Protein AF-A0A9X3X855-F1 (afdb_monomer)

Structure (mmCIF, N/CA/C/O backbone):
data_AF-A0A9X3X855-F1
#
_entry.id   AF-A0A9X3X855-F1
#
loop_
_atom_site.group_PDB
_atom_site.id
_atom_site.type_symbol
_atom_site.label_atom_id
_atom_site.label_alt_id
_atom_site.label_comp_id
_atom_site.label_asym_id
_atom_site.label_entity_id
_atom_site.label_seq_id
_atom_site.pdbx_PDB_ins_code
_atom_site.Cartn_x
_atom_site.Cartn_y
_atom_site.Cartn_z
_atom_site.occupancy
_atom_site.B_iso_or_equiv
_atom_site.auth_seq_id
_atom_site.auth_comp_id
_atom_site.auth_asym_id
_atom_site.auth_atom_id
_atom_site.pdbx_PDB_model_num
ATOM 1 N N . MET A 1 1 ? 32.108 28.488 -23.213 1.00 42.03 1 MET A N 1
ATOM 2 C CA . MET A 1 1 ? 32.458 29.316 -22.045 1.00 42.03 1 MET A CA 1
ATOM 3 C C . MET A 1 1 ? 31.753 28.641 -20.879 1.00 42.03 1 MET A C 1
ATOM 5 O O . MET A 1 1 ? 30.540 28.530 -20.948 1.00 42.03 1 MET A O 1
ATOM 9 N N . ASP A 1 2 ? 32.454 27.783 -20.144 1.00 40.16 2 ASP A N 1
ATOM 10 C CA . ASP A 1 2 ? 33.370 28.113 -19.025 1.00 40.16 2 ASP A CA 1
ATOM 11 C C . ASP A 1 2 ? 32.566 28.043 -17.702 1.00 40.16 2 ASP A C 1
ATOM 13 O O . ASP A 1 2 ? 31.603 28.783 -17.548 1.00 40.16 2 ASP A O 1
ATOM 17 N N . THR A 1 3 ? 32.650 26.923 -16.969 1.00 39.28 3 THR A N 1
ATOM 18 C CA . THR A 1 3 ? 33.487 26.716 -15.752 1.00 39.28 3 THR A CA 1
ATOM 19 C C . THR A 1 3 ? 32.743 27.213 -14.487 1.00 39.28 3 THR A C 1
ATOM 21 O O . THR A 1 3 ? 32.461 28.395 -14.385 1.00 39.28 3 THR A O 1
ATOM 24 N N . SER A 1 4 ? 32.161 26.376 -13.609 1.00 42.66 4 SER A N 1
ATOM 25 C CA . SER A 1 4 ? 32.709 25.384 -12.645 1.00 42.66 4 SER A CA 1
ATOM 26 C C . SER A 1 4 ? 33.112 25.979 -11.270 1.00 42.66 4 SER A C 1
ATOM 28 O O . SER A 1 4 ? 33.855 26.952 -11.240 1.00 42.66 4 SER A O 1
ATOM 30 N N . ILE A 1 5 ? 32.712 25.307 -10.163 1.00 43.56 5 ILE A N 1
ATOM 31 C CA . ILE A 1 5 ? 33.177 25.470 -8.745 1.00 43.56 5 ILE A CA 1
ATOM 32 C C . ILE A 1 5 ? 32.707 26.783 -8.046 1.00 43.56 5 ILE A C 1
ATOM 34 O O . ILE A 1 5 ? 32.534 27.791 -8.713 1.00 43.56 5 ILE A O 1
ATOM 38 N N . GLY A 1 6 ? 32.459 26.920 -6.728 1.00 36.50 6 GLY A N 1
ATOM 39 C CA . GLY A 1 6 ? 32.433 26.060 -5.518 1.00 36.50 6 GLY A CA 1
ATOM 40 C C . GLY A 1 6 ? 31.938 26.916 -4.312 1.00 36.50 6 GLY A C 1
ATOM 41 O O . GLY A 1 6 ? 31.987 28.136 -4.391 1.00 36.50 6 GLY A O 1
ATOM 42 N N . LYS A 1 7 ? 31.258 26.387 -3.281 1.00 38.81 7 LYS A N 1
ATOM 43 C CA . LYS A 1 7 ? 31.758 25.659 -2.084 1.00 38.81 7 LYS A CA 1
ATOM 44 C C . LYS A 1 7 ? 32.181 26.561 -0.877 1.00 38.81 7 LYS A C 1
ATOM 46 O O . LYS A 1 7 ? 33.217 27.207 -0.944 1.00 38.81 7 LYS A O 1
ATOM 51 N N . THR A 1 8 ? 31.469 26.414 0.265 1.00 43.75 8 THR A N 1
ATOM 52 C CA . THR A 1 8 ? 31.849 26.719 1.694 1.00 43.75 8 THR A CA 1
ATOM 53 C C . THR A 1 8 ? 32.050 28.203 2.117 1.00 43.75 8 THR A C 1
ATOM 55 O O . THR A 1 8 ? 32.345 29.020 1.260 1.00 43.75 8 THR A O 1
ATOM 58 N N . HIS A 1 9 ? 31.916 28.655 3.386 1.00 40.47 9 HIS A N 1
ATOM 59 C CA . HIS A 1 9 ? 31.617 28.021 4.699 1.00 40.47 9 HIS A CA 1
ATOM 60 C C . HIS A 1 9 ? 31.142 29.060 5.756 1.00 40.47 9 HIS A C 1
ATOM 62 O O . HIS A 1 9 ? 31.611 30.186 5.674 1.00 40.47 9 HIS A O 1
ATOM 68 N N . ALA A 1 10 ? 30.372 28.608 6.770 1.00 39.91 10 ALA A N 1
ATOM 69 C CA . ALA A 1 10 ? 30.364 28.990 8.213 1.00 39.91 10 ALA A CA 1
ATOM 70 C C . ALA A 1 10 ? 30.320 30.495 8.645 1.00 39.91 10 ALA A C 1
ATOM 72 O O . ALA A 1 10 ? 30.492 31.387 7.831 1.00 39.91 10 ALA A O 1
ATOM 73 N N . THR A 1 11 ? 30.055 30.911 9.893 1.00 44.81 11 THR A N 1
ATOM 74 C CA . THR A 1 11 ? 29.809 30.282 11.216 1.00 44.81 11 THR A CA 1
ATOM 75 C C . THR A 1 11 ? 28.801 31.159 11.990 1.00 44.81 11 THR A C 1
ATOM 77 O O . THR A 1 11 ? 28.820 32.381 11.846 1.00 44.81 11 THR A O 1
ATOM 80 N N . HIS A 1 12 ? 28.000 30.583 12.893 1.00 38.56 12 HIS A N 1
ATOM 81 C CA . HIS A 1 12 ? 27.467 31.324 14.046 1.00 38.56 12 HIS A CA 1
ATOM 82 C C . HIS A 1 12 ? 27.725 30.486 15.298 1.00 38.56 12 HIS A C 1
ATOM 84 O O . HIS A 1 12 ? 27.193 29.386 15.428 1.00 38.56 12 HIS A O 1
ATOM 90 N N . ASP A 1 13 ? 28.631 30.975 16.139 1.00 38.72 13 ASP A N 1
ATOM 91 C CA . ASP A 1 13 ? 29.122 30.291 17.332 1.00 38.72 13 ASP A CA 1
ATOM 92 C C . ASP A 1 13 ? 28.244 30.700 18.522 1.00 38.72 13 ASP A C 1
ATOM 94 O O . ASP A 1 13 ? 28.075 31.893 18.786 1.00 38.72 13 ASP A O 1
ATOM 98 N N . GLY A 1 14 ? 27.607 29.719 19.162 1.00 39.72 14 GLY A N 1
ATOM 99 C CA . GLY A 1 14 ? 26.644 29.922 20.243 1.00 39.72 14 GLY A CA 1
ATOM 100 C C . GLY A 1 14 ? 27.165 29.337 21.549 1.00 39.72 14 GLY A C 1
ATOM 101 O O . GLY A 1 14 ? 27.099 28.127 21.753 1.00 39.72 14 GLY A O 1
ATOM 102 N N . ASP A 1 15 ? 27.665 30.211 22.415 1.00 42.75 15 ASP A N 1
ATOM 103 C CA . ASP A 1 15 ? 28.159 29.897 23.756 1.00 42.75 15 ASP A CA 1
ATOM 104 C C . ASP A 1 15 ? 27.042 29.365 24.676 1.00 42.75 15 ASP A C 1
ATOM 106 O O . ASP A 1 15 ? 26.008 30.019 24.826 1.00 42.75 15 ASP A O 1
ATOM 110 N N . VAL A 1 16 ? 27.270 28.206 25.312 1.00 47.94 16 VAL A N 1
ATOM 111 C CA . VAL A 1 16 ? 26.692 27.859 26.626 1.00 47.94 16 VAL A CA 1
ATOM 112 C C . VAL A 1 16 ? 27.715 27.058 27.438 1.00 47.94 16 VAL A C 1
ATOM 114 O O . VAL A 1 16 ? 28.056 25.919 27.107 1.00 47.94 16 VAL A O 1
ATOM 117 N N . GLU A 1 17 ? 28.148 27.642 28.552 1.00 45.44 17 GLU A N 1
ATOM 118 C CA . GLU A 1 17 ? 29.005 27.033 29.572 1.00 45.44 17 GLU A CA 1
ATOM 119 C C . GLU A 1 17 ? 28.491 25.683 30.121 1.00 45.44 17 GLU A C 1
ATOM 121 O O . GLU A 1 17 ? 27.310 25.519 30.436 1.00 45.44 17 GLU A O 1
ATOM 126 N N . ARG A 1 18 ? 29.418 24.754 30.406 1.00 41.16 18 ARG A N 1
ATOM 127 C CA . ARG A 1 18 ? 29.240 23.723 31.449 1.00 41.16 18 ARG A CA 1
ATOM 128 C C . ARG A 1 18 ? 30.522 23.538 32.263 1.00 41.16 18 ARG A C 1
ATOM 130 O O . ARG A 1 18 ? 31.494 22.962 31.780 1.00 41.16 18 ARG A O 1
ATOM 137 N N . GLY A 1 19 ? 30.502 24.007 33.511 1.00 34.91 19 GLY A N 1
ATOM 138 C CA . GLY A 1 19 ? 31.539 23.725 34.509 1.00 34.91 19 GLY A CA 1
ATOM 139 C C . GLY A 1 19 ? 31.411 22.320 35.138 1.00 34.91 19 GLY A C 1
ATOM 140 O O . GLY A 1 19 ? 30.342 21.713 35.055 1.00 34.91 19 GLY A O 1
ATOM 141 N N . PRO A 1 20 ? 32.484 21.790 35.761 1.00 60.69 20 PRO A N 1
ATOM 142 C CA . PRO A 1 20 ? 32.532 20.453 36.376 1.00 60.69 20 PRO A CA 1
ATOM 143 C C . PRO A 1 20 ? 32.108 20.490 37.870 1.00 60.69 20 PRO A C 1
ATOM 145 O O . PRO A 1 20 ? 31.902 21.587 38.398 1.00 60.69 20 PRO A O 1
ATOM 148 N N . PRO A 1 21 ? 31.973 19.340 38.579 1.00 51.25 21 PRO A N 1
ATOM 149 C CA . PRO A 1 21 ? 33.152 18.779 39.271 1.00 51.25 21 PRO A CA 1
ATOM 150 C C . PRO A 1 21 ? 33.213 17.234 39.469 1.00 51.25 21 PRO A C 1
ATOM 152 O O . PRO A 1 21 ? 32.209 16.534 39.458 1.00 51.25 21 PRO A O 1
ATOM 155 N N . GLU A 1 22 ? 34.451 16.758 39.665 1.00 40.09 22 GLU A N 1
ATOM 156 C CA . GLU A 1 22 ? 34.989 15.769 40.642 1.00 40.09 22 GLU A CA 1
ATOM 157 C C . GLU A 1 22 ? 34.137 14.567 41.148 1.00 40.09 22 GLU A C 1
ATOM 159 O O . GLU A 1 22 ? 33.002 14.712 41.576 1.00 40.09 22 GLU A O 1
ATOM 164 N N . SER A 1 23 ? 34.622 13.311 41.089 1.00 38.75 23 SER A N 1
ATOM 165 C CA . SER A 1 23 ? 35.674 12.664 41.931 1.00 38.75 23 SER A CA 1
ATOM 166 C C . SER A 1 23 ? 35.211 12.420 43.388 1.00 38.75 23 SER A C 1
ATOM 168 O O . SER A 1 23 ? 34.938 13.362 44.118 1.00 38.75 23 SER A O 1
ATOM 170 N N . THR A 1 24 ? 35.107 11.187 43.909 1.00 45.22 24 THR A N 1
ATOM 171 C CA . THR A 1 24 ? 36.247 10.374 44.404 1.00 45.22 24 THR A CA 1
ATOM 172 C C . THR A 1 24 ? 35.814 8.972 44.913 1.00 45.22 24 THR A C 1
ATOM 174 O O . THR A 1 24 ? 34.632 8.647 44.978 1.00 45.22 24 THR A O 1
ATOM 177 N N . MET A 1 25 ? 36.801 8.126 45.252 1.00 47.47 25 MET A N 1
ATOM 178 C CA . MET A 1 25 ? 36.691 6.751 45.789 1.00 47.47 25 MET A CA 1
ATOM 179 C C . MET A 1 25 ? 36.096 6.653 47.214 1.00 47.47 25 MET A C 1
ATOM 181 O O . MET A 1 25 ? 36.219 7.604 47.974 1.00 47.47 25 MET A O 1
ATOM 185 N N . ASP A 1 26 ? 35.707 5.440 47.653 1.00 48.72 26 ASP A N 1
ATOM 186 C CA . ASP A 1 26 ? 36.464 4.740 48.723 1.00 48.72 26 ASP A CA 1
ATOM 187 C C . ASP A 1 26 ? 36.263 3.200 48.721 1.00 48.72 26 ASP A C 1
ATOM 189 O O . ASP A 1 26 ? 35.339 2.671 48.106 1.00 48.72 26 ASP A O 1
ATOM 193 N N . LYS A 1 27 ? 37.163 2.468 49.399 1.00 54.69 27 LYS A N 1
ATOM 194 C CA . LYS A 1 27 ? 37.174 0.999 49.570 1.00 54.69 27 LYS A CA 1
ATOM 195 C C . LYS A 1 27 ? 37.554 0.653 51.022 1.00 54.69 27 LYS A C 1
ATOM 197 O O . LYS A 1 27 ? 38.688 0.935 51.394 1.00 54.69 27 LYS A O 1
ATOM 202 N N . ARG A 1 28 ? 36.720 -0.075 51.786 1.00 49.06 28 ARG A N 1
ATOM 203 C CA . ARG A 1 28 ? 37.079 -0.916 52.974 1.00 49.06 28 ARG A CA 1
ATOM 204 C C . ARG A 1 28 ? 35.942 -1.947 53.197 1.00 49.06 28 ARG A C 1
ATOM 206 O O . ARG A 1 28 ? 34.797 -1.526 53.221 1.00 49.06 28 ARG A O 1
ATOM 213 N N . ARG A 1 29 ? 36.131 -3.276 53.116 1.00 43.25 29 ARG A N 1
ATOM 214 C CA . ARG A 1 29 ? 36.798 -4.278 54.003 1.00 43.25 29 ARG A CA 1
ATOM 215 C C . ARG A 1 29 ? 36.029 -4.696 55.285 1.00 43.25 29 ARG A C 1
ATOM 217 O O . ARG A 1 29 ? 35.973 -3.903 56.212 1.00 43.25 29 ARG A O 1
ATOM 224 N N . ASP A 1 30 ? 35.535 -5.951 55.260 1.00 49.53 30 ASP A N 1
ATOM 225 C CA . ASP A 1 30 ? 35.503 -7.109 56.222 1.00 49.53 30 ASP A CA 1
ATOM 226 C C . ASP A 1 30 ? 35.757 -6.910 57.754 1.00 49.53 30 ASP A C 1
ATOM 228 O O . ASP A 1 30 ? 36.356 -5.890 58.088 1.00 49.53 30 ASP A O 1
ATOM 232 N N . PRO A 1 31 ? 35.483 -7.873 58.707 1.00 54.22 31 PRO A N 1
ATOM 233 C CA . PRO A 1 31 ? 35.291 -9.351 58.545 1.00 54.22 31 PRO A CA 1
ATOM 234 C C . PRO A 1 31 ? 34.379 -10.158 59.557 1.00 54.22 31 PRO A C 1
ATOM 236 O O . PRO A 1 31 ? 34.079 -9.677 60.640 1.00 54.22 31 PRO A O 1
ATOM 239 N N . LYS A 1 32 ? 34.166 -11.477 59.287 1.00 41.72 32 LYS A N 1
ATOM 240 C CA . LYS A 1 32 ? 34.052 -12.654 60.238 1.00 41.72 32 LYS A CA 1
ATOM 241 C C . LYS A 1 32 ? 32.934 -12.692 61.337 1.00 41.72 32 LYS A C 1
ATOM 243 O O . LYS A 1 32 ? 32.480 -11.660 61.787 1.00 41.72 32 LYS A O 1
ATOM 248 N N . ALA A 1 33 ? 32.460 -13.834 61.886 1.00 42.72 33 ALA A N 1
ATOM 249 C CA . ALA A 1 33 ? 32.838 -15.267 61.821 1.00 42.72 33 ALA A CA 1
ATOM 250 C C . ALA A 1 33 ? 31.732 -16.245 62.353 1.00 42.72 33 ALA A C 1
ATOM 252 O O . ALA A 1 33 ? 30.839 -15.828 63.075 1.00 42.72 33 ALA A O 1
ATOM 253 N N . GLN A 1 34 ? 31.941 -17.556 62.104 1.00 38.53 34 GLN A N 1
ATOM 254 C CA . GLN A 1 34 ? 31.533 -18.756 62.893 1.00 38.53 34 GLN A CA 1
ATOM 255 C C . GLN A 1 34 ? 30.062 -19.260 62.939 1.00 38.53 34 GLN A C 1
ATOM 257 O O . GLN A 1 34 ? 29.187 -18.672 63.559 1.00 38.53 34 GLN A O 1
ATOM 262 N N . ARG A 1 35 ? 29.870 -20.491 62.417 1.00 44.47 35 ARG A N 1
ATOM 263 C CA . ARG A 1 35 ? 28.890 -21.502 62.895 1.00 44.47 35 ARG A CA 1
ATOM 264 C C . ARG A 1 35 ? 29.503 -22.264 64.096 1.00 44.47 35 ARG A C 1
ATOM 266 O O . ARG A 1 35 ? 30.733 -22.271 64.211 1.00 44.47 35 ARG A O 1
ATOM 273 N N . PRO A 1 36 ? 28.703 -22.938 64.945 1.00 44.81 36 PRO A N 1
ATOM 274 C CA . PRO A 1 36 ? 28.387 -24.350 64.668 1.00 44.81 36 PRO A CA 1
ATOM 275 C C . PRO A 1 36 ? 26.912 -24.740 64.917 1.00 44.81 36 PRO A C 1
ATOM 277 O O . PRO A 1 36 ? 26.180 -24.037 65.604 1.00 44.81 36 PRO A O 1
ATOM 280 N N . ALA A 1 37 ? 26.494 -25.877 64.347 1.00 47.59 37 ALA A N 1
ATOM 281 C CA . ALA A 1 37 ? 25.253 -26.588 64.703 1.00 47.59 37 ALA A CA 1
ATOM 282 C C . ALA A 1 37 ? 25.512 -27.506 65.932 1.00 47.59 37 ALA A C 1
ATOM 284 O O . ALA A 1 37 ? 26.680 -27.658 66.304 1.00 47.59 37 ALA A O 1
ATOM 285 N N . PRO A 1 38 ? 24.488 -28.072 66.599 1.00 50.12 38 PRO A N 1
ATOM 286 C CA . PRO A 1 38 ? 23.606 -29.094 66.009 1.00 50.12 38 PRO A CA 1
ATOM 287 C C . PRO A 1 38 ? 22.112 -28.655 66.072 1.00 50.12 38 PRO A C 1
ATOM 289 O O . PRO A 1 38 ? 21.869 -27.457 66.190 1.00 50.12 38 PRO A O 1
ATOM 292 N N . GLU A 1 39 ? 21.058 -29.470 65.913 1.00 43.81 39 GLU A N 1
ATOM 293 C CA . GLU A 1 39 ? 20.931 -30.942 65.859 1.00 43.81 39 GLU A CA 1
ATOM 294 C C . GLU A 1 39 ? 19.787 -31.406 64.914 1.00 43.81 39 GLU A C 1
ATOM 296 O O . GLU A 1 39 ? 19.444 -30.710 63.962 1.00 43.81 39 GLU A O 1
ATOM 301 N N . GLN A 1 40 ? 19.254 -32.613 65.131 1.00 49.44 40 GLN A N 1
ATOM 302 C CA . GLN A 1 40 ? 18.310 -33.349 64.283 1.00 49.44 40 GLN A CA 1
ATOM 303 C C . GLN A 1 40 ? 16.831 -32.950 64.460 1.00 49.44 40 GLN A C 1
ATOM 305 O O . GLN A 1 40 ? 16.306 -32.950 65.572 1.00 49.44 40 GLN A O 1
ATOM 310 N N . ALA A 1 41 ? 16.131 -32.791 63.338 1.00 46.25 41 ALA A N 1
ATOM 311 C CA . ALA A 1 41 ? 14.739 -33.208 63.182 1.00 46.25 41 ALA A CA 1
ATOM 312 C C . ALA A 1 41 ? 14.604 -33.818 61.779 1.00 46.25 41 ALA A C 1
ATOM 314 O O . ALA A 1 41 ? 14.910 -33.149 60.793 1.00 46.25 41 ALA A O 1
ATOM 315 N N . GLU A 1 42 ? 14.212 -35.088 61.687 1.00 58.59 42 GLU A N 1
ATOM 316 C CA . GLU A 1 42 ? 13.927 -35.743 60.405 1.00 58.59 42 GLU A CA 1
ATOM 317 C C . GLU A 1 42 ? 12.590 -35.212 59.857 1.00 58.59 42 GLU A C 1
ATOM 319 O O . GLU A 1 42 ? 11.567 -35.376 60.532 1.00 58.59 42 GLU A O 1
ATOM 324 N N . PRO A 1 43 ? 12.542 -34.587 58.666 1.00 51.47 43 PRO A N 1
ATOM 325 C CA . PRO A 1 43 ? 11.288 -34.450 57.945 1.00 51.47 43 PRO A CA 1
ATOM 326 C C . PRO A 1 43 ? 10.881 -35.827 57.402 1.00 51.47 43 PRO A C 1
ATOM 328 O O . PRO A 1 43 ? 11.718 -36.593 56.922 1.00 51.47 43 PRO A O 1
ATOM 331 N N . ALA A 1 44 ? 9.591 -36.146 57.493 1.00 53.50 44 ALA A N 1
ATOM 332 C CA . ALA A 1 44 ? 9.035 -37.344 56.870 1.00 53.50 44 ALA A CA 1
ATOM 333 C C . ALA A 1 44 ? 9.230 -37.301 55.340 1.00 53.50 44 ALA A C 1
ATOM 335 O O . ALA A 1 44 ? 9.254 -36.202 54.780 1.00 53.50 44 ALA A O 1
ATOM 336 N N . PRO A 1 45 ? 9.316 -38.457 54.653 1.00 47.25 45 PRO A N 1
ATOM 337 C CA . PRO A 1 45 ? 9.219 -38.476 53.202 1.00 47.25 45 PRO A CA 1
ATOM 338 C C . PRO A 1 45 ? 7.814 -38.004 52.815 1.00 47.25 45 PRO A C 1
ATOM 340 O O . PRO A 1 45 ? 6.824 -38.685 53.081 1.00 47.25 45 PRO A O 1
ATOM 343 N N . LEU A 1 46 ? 7.742 -36.808 52.243 1.00 53.34 46 LEU A N 1
ATOM 344 C CA . LEU A 1 46 ? 6.621 -36.380 51.423 1.00 53.34 46 LEU A CA 1
ATOM 345 C C . LEU A 1 46 ? 7.031 -36.679 49.986 1.00 53.34 46 LEU A C 1
ATOM 347 O O . LEU A 1 46 ? 8.118 -36.268 49.584 1.00 53.34 46 LEU A O 1
ATOM 351 N N . ASP A 1 47 ? 6.201 -37.431 49.267 1.00 51.41 47 ASP A N 1
ATOM 352 C CA . ASP A 1 47 ? 6.410 -37.785 47.866 1.00 51.41 47 ASP A CA 1
ATOM 353 C C . ASP A 1 47 ? 6.801 -36.553 47.032 1.00 51.41 47 ASP A C 1
ATOM 355 O O . ASP A 1 47 ? 6.021 -35.614 46.882 1.00 51.41 47 ASP A O 1
ATOM 359 N N . GLU A 1 48 ? 8.014 -36.573 46.472 1.00 51.41 48 GLU A N 1
ATOM 360 C CA . GLU A 1 48 ? 8.534 -35.538 45.565 1.00 51.41 48 GLU A CA 1
ATOM 361 C C . GLU A 1 48 ? 8.012 -35.720 44.119 1.00 51.41 48 GLU A C 1
ATOM 363 O O . GLU A 1 48 ? 8.612 -35.223 43.173 1.00 51.41 48 GLU A O 1
ATOM 368 N N . GLU A 1 49 ? 6.873 -36.404 43.935 1.00 51.84 49 GLU A N 1
ATOM 369 C CA . GLU A 1 49 ? 6.102 -36.444 42.677 1.00 51.84 49 GLU A CA 1
ATOM 370 C C . GLU A 1 49 ? 5.035 -35.331 42.655 1.00 51.84 49 GLU A C 1
ATOM 372 O O . GLU A 1 49 ? 3.864 -35.543 42.345 1.00 51.84 49 GLU A O 1
ATOM 377 N N . ALA A 1 50 ? 5.453 -34.118 43.018 1.00 54.06 50 ALA A N 1
ATOM 378 C CA . ALA A 1 50 ? 4.697 -32.889 42.821 1.00 54.06 50 ALA A CA 1
ATOM 379 C C . ALA A 1 50 ? 5.568 -31.901 42.037 1.00 54.06 50 ALA A C 1
ATOM 381 O O . ALA A 1 50 ? 6.753 -31.765 42.340 1.00 54.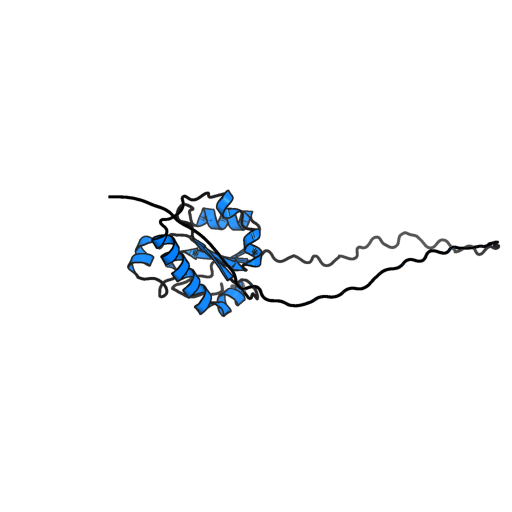06 50 ALA A O 1
ATOM 382 N N . LEU A 1 51 ? 4.949 -31.174 41.097 1.00 49.03 51 LEU A N 1
ATOM 383 C CA . LEU A 1 51 ? 5.573 -30.264 40.117 1.00 49.03 51 LEU A CA 1
ATOM 384 C C . LEU A 1 51 ? 6.089 -30.909 38.808 1.00 49.03 51 LEU A C 1
ATOM 386 O O . LEU A 1 51 ? 7.054 -30.431 38.219 1.00 49.03 51 LEU A O 1
ATOM 390 N N . GLU A 1 52 ? 5.367 -31.906 38.286 1.00 54.22 52 GLU A N 1
ATOM 391 C CA . GLU A 1 52 ? 5.039 -31.924 36.848 1.00 54.22 52 GLU A CA 1
ATOM 392 C C . GLU A 1 52 ? 3.540 -31.644 36.681 1.00 54.22 52 GLU A C 1
ATOM 394 O O . GLU A 1 52 ? 2.720 -32.552 36.660 1.00 54.22 52 GLU A O 1
ATOM 399 N N . GLU A 1 53 ? 3.195 -30.367 36.588 1.00 51.75 53 GLU A N 1
ATOM 400 C CA . GLU A 1 53 ? 2.143 -29.846 35.712 1.00 51.75 53 GLU A CA 1
ATOM 401 C C . GLU A 1 53 ? 2.566 -28.402 35.448 1.00 51.75 53 GLU A C 1
ATOM 403 O O . GLU A 1 53 ? 2.925 -27.681 36.384 1.00 51.75 53 GLU A O 1
ATOM 408 N N . GLY A 1 54 ? 2.695 -28.037 34.173 1.00 48.56 54 GLY A N 1
ATOM 409 C CA . GLY A 1 54 ? 3.279 -26.755 33.807 1.00 48.56 54 GLY A CA 1
ATOM 410 C C . GLY A 1 54 ? 2.445 -25.605 34.355 1.00 48.56 54 GLY A C 1
ATOM 411 O O . GLY A 1 54 ? 1.219 -25.626 34.274 1.00 48.56 54 GLY A O 1
ATOM 412 N N . GLU A 1 55 ? 3.119 -24.545 34.802 1.00 46.69 55 GLU A N 1
ATOM 413 C CA . GLU A 1 55 ? 2.636 -23.239 34.376 1.00 46.69 55 GLU A CA 1
ATOM 414 C C . GLU A 1 55 ? 2.706 -23.287 32.846 1.00 46.69 55 GLU A C 1
ATOM 416 O O . GLU A 1 55 ? 3.788 -23.203 32.260 1.00 46.69 55 GLU A O 1
ATOM 421 N N . GLU A 1 56 ? 1.548 -23.546 32.229 1.00 48.88 56 GLU A N 1
ATOM 422 C CA . GLU A 1 56 ? 1.216 -23.035 30.907 1.00 48.88 56 GLU A CA 1
ATOM 423 C C . GLU A 1 56 ? 1.506 -21.538 31.005 1.00 48.88 56 GLU A C 1
ATOM 425 O O . GLU A 1 56 ? 0.685 -20.754 31.482 1.00 48.88 56 GLU A O 1
ATOM 430 N N . GLY A 1 57 ? 2.749 -21.164 30.683 1.00 42.72 57 GLY A N 1
ATOM 431 C CA . GLY A 1 57 ? 3.039 -19.794 30.322 1.00 42.72 57 GLY A CA 1
ATOM 432 C C . GLY A 1 57 ? 2.056 -19.504 29.215 1.00 42.72 57 GLY A C 1
ATOM 433 O O . GLY A 1 57 ? 2.004 -20.287 28.268 1.00 42.72 57 GLY A O 1
ATOM 434 N N . GLU A 1 58 ? 1.232 -18.478 29.421 1.00 52.53 58 GLU A N 1
ATOM 435 C CA . GLU A 1 58 ? 0.299 -17.999 28.416 1.00 52.53 58 GLU A CA 1
ATOM 436 C C . GLU A 1 58 ? 1.077 -17.992 27.100 1.00 52.53 58 GLU A C 1
ATOM 438 O O . GLU A 1 58 ? 2.096 -17.296 26.998 1.00 52.53 58 GLU A O 1
ATOM 443 N N . ASP A 1 59 ? 0.672 -18.855 26.159 1.00 51.94 59 ASP A N 1
ATOM 444 C CA . ASP A 1 59 ? 1.042 -18.685 24.767 1.00 51.94 59 ASP A CA 1
ATOM 445 C C . ASP A 1 59 ? 0.431 -17.324 24.427 1.00 51.94 59 ASP A C 1
ATOM 447 O O . ASP A 1 59 ? -0.757 -17.187 24.131 1.00 51.94 59 ASP A O 1
ATOM 451 N N . ASP A 1 60 ? 1.247 -16.287 24.620 1.00 52.91 60 ASP A N 1
AT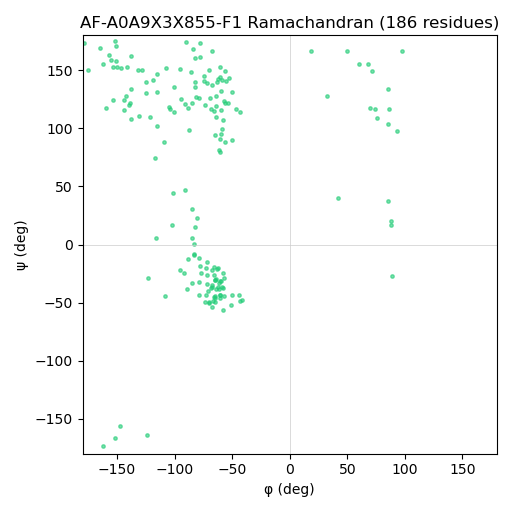OM 452 C CA . ASP A 1 60 ? 1.136 -15.008 23.951 1.00 52.91 60 ASP A CA 1
ATOM 453 C C . ASP A 1 60 ? 1.320 -15.403 22.484 1.00 52.91 60 ASP A C 1
ATOM 455 O O . ASP A 1 60 ? 2.437 -15.447 21.961 1.00 52.91 60 ASP A O 1
ATOM 459 N N . ASP A 1 61 ? 0.217 -15.887 21.895 1.00 57.34 61 ASP A N 1
ATOM 460 C CA . ASP A 1 61 ? 0.029 -16.144 20.477 1.00 57.34 61 ASP A CA 1
ATOM 461 C C . ASP A 1 61 ? 0.209 -14.772 19.829 1.00 57.34 61 ASP A C 1
ATOM 463 O O . ASP A 1 61 ? -0.760 -14.047 19.601 1.00 57.34 61 ASP A O 1
ATOM 467 N N . GLU A 1 62 ? 1.480 -14.383 19.675 1.00 65.81 62 GLU A N 1
ATOM 468 C CA . GLU A 1 62 ? 1.942 -13.069 19.250 1.00 65.81 62 GLU A CA 1
ATOM 469 C C . GLU A 1 62 ? 1.349 -12.854 17.862 1.00 65.81 62 GLU A C 1
ATOM 471 O O . GLU A 1 62 ? 1.836 -13.412 16.874 1.00 65.81 62 GLU A O 1
ATOM 476 N N . LEU A 1 63 ? 0.193 -12.177 17.836 1.00 76.88 63 LEU A N 1
ATOM 477 C CA . LEU A 1 63 ? -0.695 -12.185 16.681 1.00 76.88 63 LEU A CA 1
ATOM 478 C C . LEU A 1 63 ? 0.095 -11.699 15.474 1.00 76.88 63 LEU A C 1
ATOM 480 O O . LEU A 1 63 ? 0.679 -10.613 15.508 1.00 76.88 63 LEU A O 1
ATOM 484 N N . ALA A 1 64 ? 0.121 -12.534 14.434 1.00 87.06 64 ALA A N 1
ATOM 485 C CA . ALA A 1 64 ? 0.874 -12.267 13.222 1.00 87.06 64 ALA A CA 1
ATOM 486 C C . ALA A 1 64 ? 0.540 -10.855 12.709 1.00 87.06 64 ALA A C 1
ATOM 488 O O . ALA A 1 64 ? -0.645 -10.520 12.612 1.00 87.06 64 ALA A O 1
ATOM 489 N N . PRO A 1 65 ? 1.542 -10.017 12.386 1.00 92.69 65 PRO A N 1
ATOM 490 C CA . PRO A 1 65 ? 1.286 -8.649 11.963 1.00 92.69 65 PRO A CA 1
ATOM 491 C C . PRO A 1 65 ? 0.414 -8.654 10.705 1.00 92.69 65 PRO A C 1
ATOM 493 O O . PRO A 1 65 ? 0.675 -9.388 9.749 1.00 92.69 65 PRO A O 1
ATOM 496 N N . THR A 1 66 ? -0.645 -7.848 10.691 1.00 94.56 66 THR A N 1
ATOM 497 C CA . THR A 1 66 ? -1.562 -7.791 9.549 1.00 94.56 66 THR A CA 1
ATOM 498 C C . THR A 1 66 ? -1.004 -6.875 8.459 1.00 94.56 66 THR A C 1
ATOM 500 O O . THR A 1 66 ? -0.497 -5.784 8.724 1.00 94.56 66 THR A O 1
ATOM 503 N N . VAL A 1 67 ? -1.159 -7.270 7.197 1.00 95.81 67 VAL A N 1
ATOM 504 C CA . VAL A 1 67 ? -0.934 -6.417 6.026 1.00 95.81 67 VAL A CA 1
ATOM 505 C C . VAL A 1 67 ? -2.179 -6.398 5.147 1.00 95.81 67 VAL A C 1
ATOM 507 O O . VAL A 1 67 ? -2.726 -7.431 4.766 1.00 95.81 67 VAL A O 1
ATOM 510 N N . ILE A 1 68 ? -2.625 -5.202 4.771 1.00 96.81 68 ILE A N 1
ATOM 511 C CA . ILE A 1 68 ? -3.719 -5.042 3.812 1.00 96.81 68 ILE A CA 1
ATOM 512 C C . ILE A 1 68 ? -3.119 -5.007 2.412 1.00 96.81 68 ILE A C 1
ATOM 514 O O . ILE A 1 68 ? -2.381 -4.074 2.080 1.00 96.81 68 ILE A O 1
ATOM 518 N N . VAL A 1 69 ? -3.468 -5.983 1.573 1.00 96.44 69 VAL A N 1
ATOM 519 C CA . VAL A 1 69 ? -2.994 -6.082 0.185 1.00 96.44 69 VAL A CA 1
ATOM 520 C C . VAL A 1 69 ? -4.170 -5.923 -0.777 1.00 96.44 69 VAL A C 1
ATOM 522 O O . VAL A 1 69 ? -5.203 -6.574 -0.663 1.00 96.44 69 VAL A O 1
ATOM 525 N N . GLY A 1 70 ? -4.011 -5.057 -1.775 1.00 95.94 70 GLY A N 1
ATOM 526 C CA . GLY A 1 70 ? -5.005 -4.858 -2.831 1.00 95.94 70 GLY A CA 1
ATOM 527 C C . GLY A 1 70 ? -4.352 -4.393 -4.122 1.00 95.94 70 GLY A C 1
ATOM 528 O O . GLY A 1 70 ? -3.131 -4.473 -4.281 1.00 95.94 70 GLY A O 1
ATOM 529 N N . ARG A 1 71 ? -5.139 -3.913 -5.085 1.00 96.88 71 ARG A N 1
ATOM 530 C CA . ARG A 1 71 ? -4.603 -3.381 -6.339 1.00 96.88 71 ARG A CA 1
ATOM 531 C C . ARG A 1 71 ? -4.729 -1.863 -6.374 1.00 96.88 71 ARG A C 1
ATOM 533 O O . ARG A 1 71 ? -5.665 -1.272 -5.846 1.00 96.88 71 ARG A O 1
ATOM 540 N N . PHE A 1 72 ? -3.834 -1.193 -7.096 1.00 96.69 72 PHE A N 1
ATOM 541 C CA . PHE A 1 72 ? -3.938 0.252 -7.334 1.00 96.69 72 PHE A CA 1
ATOM 542 C C . PHE A 1 72 ? -5.266 0.627 -8.029 1.00 96.69 72 PHE A C 1
ATOM 544 O O . PHE A 1 72 ? -5.761 1.748 -7.904 1.00 96.69 72 PHE A O 1
ATOM 551 N N . GLY A 1 73 ? -5.865 -0.321 -8.758 1.00 95.94 73 GLY A N 1
ATOM 552 C CA . GLY A 1 73 ? -7.195 -0.215 -9.351 1.00 95.94 73 GLY A CA 1
ATOM 553 C C . GLY A 1 73 ? -8.338 -0.058 -8.347 1.00 95.94 73 GLY A C 1
ATOM 554 O O . GLY A 1 73 ? -9.382 0.464 -8.748 1.00 95.94 73 GLY A O 1
ATOM 555 N N . ASP A 1 74 ? -8.123 -0.438 -7.087 1.00 95.50 74 ASP A N 1
ATOM 556 C CA . ASP A 1 74 ? -9.091 -0.362 -5.990 1.00 95.50 74 ASP A CA 1
ATOM 557 C C . ASP A 1 74 ? -9.030 0.996 -5.274 1.00 95.50 74 ASP A C 1
ATOM 559 O O . ASP A 1 74 ? -9.973 1.374 -4.595 1.00 95.50 74 ASP A O 1
ATOM 563 N N . LEU A 1 75 ? -8.000 1.816 -5.527 1.00 94.69 75 LEU A N 1
ATOM 564 C CA . LEU A 1 75 ? -7.836 3.182 -4.995 1.00 94.69 75 LEU A CA 1
ATOM 565 C C . LEU A 1 75 ? -8.565 4.255 -5.836 1.00 94.69 75 LEU A C 1
ATOM 567 O O . LEU A 1 75 ? -8.124 5.406 -5.967 1.00 94.69 75 LEU A O 1
ATOM 571 N N . ARG A 1 76 ? -9.679 3.883 -6.476 1.00 91.69 76 ARG A N 1
ATOM 572 C CA . ARG A 1 76 ? -10.494 4.807 -7.285 1.00 91.69 76 ARG A CA 1
ATOM 573 C C . ARG A 1 76 ? -11.014 5.954 -6.422 1.00 91.69 76 ARG A C 1
ATOM 575 O O . ARG A 1 76 ? -11.303 5.790 -5.250 1.00 91.69 76 ARG A O 1
ATOM 582 N N . GLY A 1 77 ? -11.095 7.146 -7.009 1.00 90.38 77 GLY A N 1
ATOM 583 C CA . GLY A 1 77 ? -11.423 8.376 -6.278 1.00 90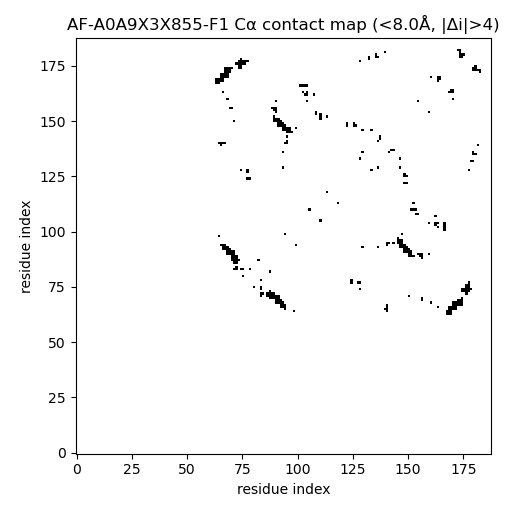.38 77 GLY A CA 1
ATOM 584 C C . GLY A 1 77 ? -10.203 9.100 -5.694 1.00 90.38 77 GLY A C 1
ATOM 585 O O . GLY A 1 77 ? -10.232 10.325 -5.627 1.00 90.38 77 GLY A O 1
ATOM 586 N N . PHE A 1 78 ? -9.109 8.391 -5.388 1.00 91.94 78 PHE A N 1
ATOM 587 C CA . PHE A 1 78 ? -7.840 8.992 -4.942 1.00 91.94 78 PHE A CA 1
ATOM 588 C C . PHE A 1 78 ? -6.835 9.216 -6.082 1.00 91.94 78 PHE A C 1
ATOM 590 O O . PHE A 1 78 ? -5.950 10.063 -5.974 1.00 91.94 78 PHE A O 1
ATOM 597 N N . ALA A 1 79 ? -6.986 8.489 -7.192 1.00 91.31 79 ALA A N 1
ATOM 598 C CA . ALA A 1 79 ? -6.154 8.605 -8.388 1.00 91.31 79 ALA A CA 1
ATOM 599 C C . ALA A 1 79 ? -6.935 9.100 -9.617 1.00 91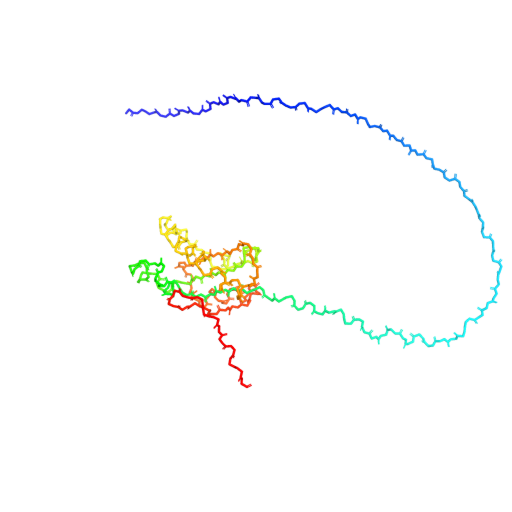.31 79 ALA A C 1
ATOM 601 O O . ALA A 1 79 ? -8.087 8.722 -9.843 1.00 91.31 79 ALA A O 1
ATOM 602 N N . ASP A 1 80 ? -6.260 9.863 -10.483 1.00 92.25 80 ASP A N 1
ATOM 603 C CA . ASP A 1 80 ? -6.761 10.207 -11.816 1.00 92.25 80 ASP A CA 1
ATOM 604 C C . ASP A 1 80 ? -7.111 8.953 -12.632 1.00 92.25 80 ASP A C 1
ATOM 606 O O . ASP A 1 80 ? -6.354 7.980 -12.675 1.00 92.25 80 ASP A O 1
ATOM 610 N N . ALA A 1 81 ? -8.205 9.005 -13.397 1.00 93.44 81 ALA A N 1
ATOM 611 C CA . ALA A 1 81 ? -8.678 7.870 -14.199 1.00 93.44 81 ALA A CA 1
ATOM 612 C C . ALA A 1 81 ? -7.631 7.329 -15.201 1.00 93.44 81 ALA A C 1
ATOM 614 O O . ALA A 1 81 ? -7.631 6.141 -15.527 1.00 93.44 81 ALA A O 1
ATOM 615 N N . ALA A 1 82 ? -6.716 8.178 -15.683 1.00 93.69 82 ALA A N 1
ATOM 616 C CA . ALA A 1 82 ? -5.605 7.761 -16.540 1.00 93.69 82 ALA A CA 1
ATOM 617 C C . ALA A 1 82 ? -4.529 6.961 -15.781 1.00 93.69 82 ALA A C 1
ATOM 619 O O . ALA A 1 82 ? -3.929 6.051 -16.354 1.00 93.69 82 ALA A O 1
ATOM 620 N N . LEU A 1 83 ? -4.305 7.287 -14.504 1.00 92.69 83 LEU A N 1
ATOM 621 C CA . LEU A 1 83 ? -3.373 6.596 -13.618 1.00 92.69 83 LEU A CA 1
ATOM 622 C C . LEU A 1 83 ? -3.957 5.240 -13.206 1.00 92.69 83 LEU A C 1
ATOM 624 O O . LEU A 1 83 ? -3.316 4.221 -13.448 1.00 92.69 83 LEU A O 1
ATOM 628 N N . VAL A 1 84 ? -5.216 5.221 -12.744 1.00 93.88 84 VAL A N 1
ATOM 629 C CA . VAL A 1 84 ? -5.984 3.988 -12.478 1.00 93.88 84 VAL A CA 1
ATOM 630 C C . VAL A 1 84 ? -5.940 3.065 -13.696 1.00 93.88 84 VAL A C 1
ATOM 632 O O . VAL A 1 84 ? -5.517 1.924 -13.585 1.00 93.88 84 VAL A O 1
ATOM 635 N N . LYS A 1 85 ? -6.269 3.557 -14.898 1.00 94.00 85 LYS A N 1
ATOM 636 C CA . LYS A 1 85 ? -6.244 2.736 -16.122 1.00 94.00 85 LYS A CA 1
ATOM 637 C C . LYS A 1 85 ? -4.861 2.155 -16.459 1.00 94.00 85 LYS A C 1
ATOM 639 O O . LYS A 1 85 ? -4.791 1.103 -17.089 1.00 94.00 85 LYS A O 1
ATOM 644 N N . LYS A 1 86 ? -3.772 2.851 -16.121 1.00 94.19 86 LYS A N 1
ATOM 645 C CA . LYS A 1 86 ? -2.401 2.421 -16.441 1.00 94.19 86 LYS A CA 1
ATOM 646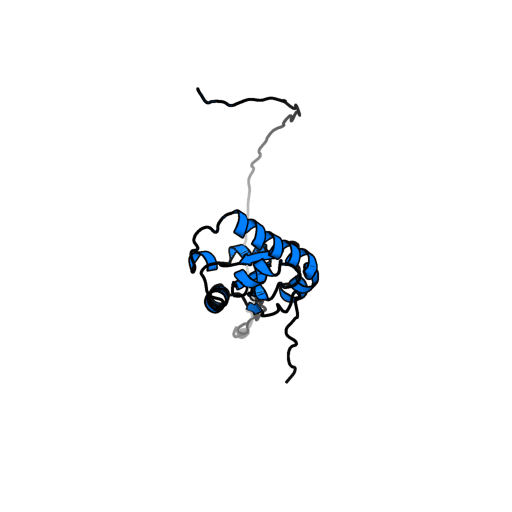 C C . LYS A 1 86 ? -1.831 1.447 -15.407 1.00 94.19 86 LYS A C 1
ATOM 648 O O . LYS A 1 86 ? -1.035 0.589 -15.781 1.00 94.19 86 LYS A O 1
ATOM 653 N N . TYR A 1 87 ? -2.218 1.598 -14.144 1.00 94.50 87 TYR A N 1
ATOM 654 C CA . TYR A 1 87 ? -1.642 0.870 -13.014 1.00 94.50 87 TYR A CA 1
ATOM 655 C C . TYR A 1 87 ? -2.636 -0.055 -12.299 1.00 94.50 87 TYR A C 1
ATOM 657 O O . TYR A 1 87 ? -2.247 -0.649 -11.308 1.00 94.50 87 TYR A O 1
ATOM 665 N N . ALA A 1 88 ? -3.866 -0.219 -12.807 1.00 94.88 88 ALA A N 1
ATOM 666 C CA . ALA A 1 88 ? -4.955 -0.974 -12.173 1.00 94.88 88 ALA A CA 1
ATOM 667 C C . ALA A 1 88 ? -4.521 -2.290 -11.515 1.00 94.88 88 ALA A C 1
ATOM 669 O O . ALA A 1 88 ? -4.848 -2.505 -10.360 1.00 94.88 88 ALA A O 1
ATOM 670 N N . GLU A 1 89 ? -3.744 -3.113 -12.221 1.00 95.06 89 GLU A N 1
ATOM 671 C CA . GLU A 1 89 ? -3.318 -4.446 -11.773 1.00 95.06 89 GLU A CA 1
ATOM 672 C C . GLU A 1 89 ? -2.065 -4.450 -10.878 1.00 95.06 89 GLU A C 1
ATOM 674 O O . GLU A 1 89 ? -1.517 -5.515 -10.602 1.00 95.06 89 GLU A O 1
ATOM 679 N N . ARG A 1 90 ? -1.533 -3.287 -10.478 1.00 95.12 90 ARG A N 1
ATOM 680 C CA . ARG A 1 90 ? -0.338 -3.235 -9.624 1.00 95.12 90 ARG A CA 1
ATOM 681 C C . ARG A 1 90 ? -0.708 -3.503 -8.173 1.00 95.12 90 ARG A C 1
ATOM 683 O O . ARG A 1 90 ? -1.583 -2.793 -7.677 1.00 95.12 90 ARG A O 1
ATOM 690 N N . PRO A 1 91 ? -0.059 -4.471 -7.502 1.00 96.12 91 PRO A N 1
ATOM 691 C CA . PRO A 1 91 ? -0.277 -4.684 -6.084 1.00 96.12 91 PRO A CA 1
ATOM 692 C C . PRO A 1 91 ? 0.168 -3.446 -5.307 1.00 96.12 91 PRO A C 1
ATOM 694 O O . PRO A 1 91 ? 1.187 -2.823 -5.626 1.00 96.12 91 PRO A O 1
ATOM 697 N N . VAL A 1 92 ? -0.631 -3.104 -4.306 1.00 96.50 92 VAL A N 1
ATOM 698 C CA . VAL A 1 92 ? -0.385 -2.073 -3.300 1.00 96.50 92 VAL A CA 1
ATOM 699 C C . VAL A 1 92 ? -0.586 -2.702 -1.931 1.00 96.50 92 VAL A C 1
ATOM 701 O O . VAL A 1 92 ? -1.390 -3.626 -1.794 1.00 96.50 92 VAL A O 1
ATOM 704 N N . TRP A 1 93 ? 0.131 -2.205 -0.933 1.00 96.81 93 TRP A N 1
ATOM 705 C CA . TRP A 1 93 ? 0.065 -2.733 0.426 1.00 96.81 93 TRP A CA 1
ATOM 706 C C . TRP A 1 93 ? 0.121 -1.618 1.470 1.00 96.81 93 TRP A C 1
ATOM 708 O O . TRP A 1 93 ? 0.683 -0.548 1.206 1.00 96.81 93 TRP A O 1
ATOM 718 N N . PHE A 1 94 ? -0.467 -1.888 2.636 1.00 96.88 94 PHE A N 1
ATOM 719 C CA . PHE A 1 94 ? -0.496 -1.026 3.819 1.00 96.88 94 PHE A CA 1
ATOM 720 C C . PHE A 1 94 ? -0.268 -1.880 5.076 1.00 96.88 94 PHE A C 1
ATOM 722 O O . PHE A 1 94 ? -0.888 -2.932 5.203 1.00 96.88 94 PHE A O 1
ATOM 729 N N . LEU A 1 95 ? 0.602 -1.428 5.980 1.00 95.81 95 LEU A N 1
ATOM 730 C CA . LEU A 1 95 ? 0.985 -2.099 7.235 1.00 95.81 95 LEU A CA 1
ATOM 731 C C . LEU A 1 95 ? 1.389 -1.056 8.294 1.00 95.81 95 LEU A C 1
ATOM 733 O O . LEU A 1 95 ? 1.512 0.128 7.964 1.00 95.81 95 LEU A O 1
ATOM 737 N N . ILE A 1 96 ? 1.585 -1.450 9.553 1.00 95.12 96 ILE A N 1
ATOM 738 C CA . ILE A 1 96 ? 2.152 -0.557 10.580 1.00 95.12 96 ILE A CA 1
ATOM 739 C C . ILE A 1 96 ? 3.622 -0.261 10.235 1.00 95.12 96 ILE A C 1
ATOM 741 O O . ILE A 1 96 ? 4.350 -1.150 9.807 1.00 95.12 96 ILE A O 1
ATOM 745 N N . GLU A 1 97 ? 4.078 0.992 10.368 1.00 92.00 97 GLU A N 1
ATOM 746 C CA . GLU A 1 97 ? 5.450 1.365 9.966 1.00 92.00 97 GLU A CA 1
ATOM 747 C C . GLU A 1 97 ? 6.537 0.606 10.753 1.00 92.00 97 GLU A C 1
ATOM 749 O O . GLU A 1 97 ? 7.565 0.276 10.168 1.00 92.00 97 GLU A O 1
ATOM 754 N N . ASP A 1 98 ? 6.295 0.271 12.024 1.00 89.12 98 ASP A N 1
ATOM 755 C CA . ASP A 1 98 ? 7.195 -0.545 12.853 1.00 89.12 98 ASP A CA 1
ATOM 756 C C . ASP A 1 98 ? 7.359 -1.993 12.338 1.00 89.12 98 ASP A C 1
ATOM 758 O O . ASP A 1 98 ? 8.447 -2.559 12.450 1.00 89.12 98 ASP A O 1
ATOM 762 N N . ASP A 1 99 ? 6.341 -2.567 11.684 1.00 86.88 99 ASP A N 1
ATOM 763 C CA . ASP A 1 99 ? 6.410 -3.919 11.098 1.00 86.88 99 ASP A CA 1
ATOM 764 C C . ASP A 1 99 ? 7.169 -3.936 9.760 1.00 86.88 99 ASP A C 1
ATOM 766 O O . ASP A 1 99 ? 7.528 -4.995 9.242 1.00 86.88 99 ASP A O 1
ATOM 770 N N . ALA A 1 100 ? 7.452 -2.769 9.169 1.00 82.38 100 ALA A N 1
ATOM 771 C CA . ALA A 1 100 ? 8.087 -2.673 7.854 1.00 82.38 100 ALA A CA 1
ATOM 772 C C . ALA A 1 100 ? 9.514 -3.260 7.813 1.00 82.38 100 ALA A C 1
ATOM 774 O O . ALA A 1 100 ? 9.991 -3.617 6.733 1.00 82.38 100 ALA A O 1
ATOM 775 N N . ASP A 1 101 ? 10.186 -3.383 8.964 1.00 80.69 101 ASP A N 1
ATOM 776 C CA . ASP A 1 101 ? 11.500 -4.031 9.089 1.00 80.69 101 ASP A CA 1
ATOM 777 C C . ASP A 1 101 ? 11.435 -5.571 8.937 1.00 80.69 101 ASP A C 1
ATOM 779 O O . ASP A 1 101 ? 12.468 -6.196 8.687 1.00 80.69 101 ASP A O 1
ATOM 783 N N . LEU A 1 102 ? 10.246 -6.187 9.029 1.00 79.25 102 LEU A N 1
ATOM 784 C CA . LEU A 1 102 ? 10.028 -7.631 8.830 1.00 79.25 102 LEU A CA 1
ATOM 785 C C . LEU A 1 102 ? 9.882 -8.029 7.346 1.00 79.25 102 LEU A C 1
ATOM 787 O O . LEU A 1 102 ? 9.853 -9.210 7.017 1.00 79.25 102 LEU A O 1
ATOM 791 N N . VAL A 1 103 ? 9.778 -7.057 6.435 1.00 81.62 103 VAL A N 1
ATOM 792 C CA . VAL A 1 103 ? 9.364 -7.281 5.041 1.00 81.62 103 VAL A CA 1
ATOM 793 C C . VAL A 1 103 ? 10.552 -7.634 4.129 1.00 81.62 103 VAL A C 1
ATOM 795 O O . VAL A 1 103 ? 11.231 -6.749 3.594 1.00 81.62 103 VAL A O 1
ATOM 798 N N . GLU A 1 104 ? 10.775 -8.924 3.842 1.00 83.25 104 GLU A N 1
ATOM 799 C CA . GLU A 1 104 ? 11.770 -9.372 2.849 1.00 83.25 104 GLU A CA 1
ATOM 800 C C . GLU A 1 104 ? 11.251 -9.354 1.393 1.00 83.25 104 GLU A C 1
ATOM 802 O O . GLU A 1 104 ? 12.000 -9.642 0.453 1.00 83.25 104 GLU A O 1
ATOM 807 N N . LEU A 1 105 ? 9.998 -8.951 1.152 1.00 78.31 105 LEU A N 1
ATOM 808 C CA . LEU A 1 105 ? 9.365 -8.846 -0.176 1.00 78.31 105 LEU A CA 1
ATOM 809 C C . LEU A 1 105 ? 10.250 -8.201 -1.270 1.00 78.31 105 LEU A C 1
ATOM 811 O O . LEU A 1 105 ? 10.339 -8.727 -2.382 1.00 78.31 105 LEU A O 1
ATOM 815 N N . PHE A 1 106 ? 10.969 -7.108 -0.981 1.00 75.38 106 PHE A N 1
ATOM 816 C CA . PHE A 1 106 ? 11.883 -6.473 -1.954 1.00 75.38 106 PHE A CA 1
ATOM 817 C C . PHE A 1 106 ? 13.181 -7.262 -2.212 1.00 75.38 106 PHE A C 1
ATOM 819 O O . PHE A 1 106 ? 13.840 -7.043 -3.234 1.00 75.38 106 PHE A O 1
ATOM 826 N N . VAL A 1 107 ? 13.562 -8.166 -1.306 1.00 78.88 107 VAL A N 1
ATOM 827 C CA . VAL A 1 107 ? 14.686 -9.102 -1.467 1.00 78.88 107 VAL A CA 1
ATOM 828 C C . VAL A 1 107 ? 14.263 -10.273 -2.356 1.00 78.88 107 VAL A C 1
ATOM 830 O O . VAL A 1 107 ? 15.004 -10.625 -3.278 1.00 78.88 107 VAL A O 1
ATOM 833 N N . ARG A 1 108 ? 13.056 -10.823 -2.139 1.00 79.50 108 ARG A N 1
ATOM 834 C CA . ARG A 1 108 ? 12.452 -11.866 -2.993 1.00 79.50 108 ARG A CA 1
ATOM 835 C C . ARG A 1 108 ? 12.162 -11.352 -4.410 1.00 79.50 108 ARG A C 1
ATOM 837 O O . ARG A 1 108 ? 12.510 -12.013 -5.392 1.00 79.50 108 ARG A O 1
ATOM 844 N N . HIS A 1 109 ? 11.593 -10.150 -4.527 1.00 78.00 109 HIS A N 1
ATOM 845 C CA . HIS A 1 109 ? 11.172 -9.529 -5.789 1.00 78.00 109 HIS A CA 1
ATOM 846 C C . HIS A 1 109 ? 11.954 -8.233 -6.085 1.00 78.00 109 HIS A C 1
ATOM 848 O O . HIS A 1 109 ? 11.409 -7.132 -5.985 1.00 78.00 109 HIS A O 1
ATOM 854 N N . PRO A 1 110 ? 13.237 -8.328 -6.493 1.00 79.25 110 PRO A N 1
ATOM 855 C CA . PRO A 1 110 ? 14.085 -7.164 -6.723 1.00 79.25 110 PRO A CA 1
ATOM 856 C C . PRO A 1 110 ? 13.627 -6.357 -7.942 1.00 79.25 110 PRO A C 1
ATOM 858 O O . PRO A 1 110 ? 13.694 -6.802 -9.093 1.00 79.25 110 PRO A O 1
ATOM 861 N N . GLU A 1 111 ? 13.211 -5.120 -7.694 1.00 77.62 111 GLU A N 1
ATOM 862 C CA . GLU A 1 111 ? 12.657 -4.247 -8.723 1.00 77.62 111 GLU A CA 1
ATOM 863 C C . GLU A 1 111 ? 13.691 -3.305 -9.342 1.00 77.62 111 GLU A C 1
ATOM 865 O O . GLU A 1 111 ? 14.657 -2.860 -8.717 1.00 77.62 111 GLU A O 1
ATOM 870 N N . LYS A 1 112 ? 13.468 -2.942 -10.609 1.00 77.94 112 LYS A N 1
ATOM 871 C CA . LYS A 1 112 ? 14.205 -1.829 -11.218 1.00 77.94 112 LYS A CA 1
ATOM 872 C C . LYS A 1 112 ? 13.658 -0.520 -10.651 1.00 77.94 112 LYS A C 1
ATOM 874 O O . LYS A 1 112 ? 12.442 -0.397 -10.540 1.00 77.94 112 LYS A O 1
ATOM 879 N N . PRO A 1 113 ? 14.510 0.481 -10.363 1.00 73.88 113 PRO A N 1
ATOM 880 C CA . PRO A 1 113 ? 14.039 1.761 -9.852 1.00 73.88 113 PRO A CA 1
ATOM 881 C C . PRO A 1 113 ? 13.072 2.408 -10.848 1.00 73.88 113 PRO A C 1
ATOM 883 O O . PRO A 1 113 ? 13.456 2.758 -11.970 1.00 73.88 113 PRO A O 1
ATOM 886 N N . ALA A 1 114 ? 11.822 2.566 -10.413 1.00 78.19 114 ALA A N 1
ATOM 887 C CA . ALA A 1 114 ? 10.770 3.227 -11.168 1.00 78.19 114 ALA A CA 1
ATOM 888 C C . ALA A 1 114 ? 11.192 4.661 -11.559 1.00 78.19 114 ALA A C 1
ATOM 890 O O . ALA A 1 114 ? 11.933 5.324 -10.819 1.00 78.19 114 ALA A O 1
ATOM 891 N N . PRO A 1 115 ? 10.718 5.208 -12.697 1.00 85.44 115 PRO A N 1
ATOM 892 C CA . PRO A 1 115 ? 10.966 6.602 -13.043 1.00 85.44 115 PRO A CA 1
ATOM 893 C C . PRO A 1 115 ? 10.470 7.517 -11.918 1.00 85.44 115 PRO A C 1
ATOM 895 O O . PRO A 1 115 ? 9.286 7.494 -11.594 1.00 85.44 115 PRO A O 1
ATOM 898 N N . ARG A 1 116 ? 11.351 8.346 -11.342 1.00 87.81 116 ARG A N 1
ATOM 899 C CA . ARG A 1 116 ? 11.077 9.135 -10.122 1.00 87.81 116 ARG A CA 1
ATOM 900 C C . ARG A 1 116 ? 9.694 9.805 -10.097 1.00 87.81 116 ARG A C 1
ATOM 902 O O . ARG A 1 116 ? 8.961 9.625 -9.136 1.00 87.81 116 ARG A O 1
ATOM 909 N N . ALA A 1 117 ? 9.307 10.498 -11.170 1.00 88.06 117 ALA A N 1
ATOM 910 C CA . ALA A 1 117 ? 8.009 11.176 -11.254 1.00 88.06 117 ALA A CA 1
ATOM 911 C C . ALA A 1 117 ? 6.799 10.216 -11.204 1.00 88.06 117 ALA A C 1
ATOM 913 O O . ALA A 1 117 ? 5.732 10.592 -10.732 1.00 88.06 117 ALA A O 1
ATOM 914 N N . THR A 1 118 ? 6.950 8.976 -11.682 1.00 87.88 118 THR A N 1
ATOM 915 C CA . THR A 1 118 ? 5.936 7.916 -11.542 1.00 87.88 118 THR A CA 1
ATOM 916 C C . THR A 1 118 ? 5.833 7.469 -10.089 1.00 87.88 118 THR A C 1
ATOM 918 O O . THR A 1 118 ? 4.737 7.490 -9.540 1.00 87.88 118 THR A O 1
ATOM 921 N N . ALA A 1 119 ? 6.964 7.155 -9.449 1.00 89.75 119 ALA A N 1
ATOM 922 C CA . ALA A 1 119 ? 6.991 6.743 -8.048 1.00 89.75 119 ALA A CA 1
ATOM 923 C C . ALA A 1 119 ? 6.434 7.827 -7.113 1.00 89.75 119 ALA A C 1
ATOM 925 O O . ALA A 1 119 ? 5.576 7.535 -6.289 1.00 89.75 119 ALA A O 1
ATOM 926 N N . GLU A 1 120 ? 6.844 9.086 -7.291 1.00 93.31 120 GLU A N 1
ATOM 927 C CA . GLU A 1 120 ? 6.319 10.228 -6.528 1.00 93.31 120 GLU A CA 1
ATOM 928 C C . GLU A 1 120 ? 4.799 10.389 -6.706 1.00 93.31 120 GLU A C 1
ATOM 930 O O . GLU A 1 120 ? 4.106 10.693 -5.740 1.00 93.31 120 GLU A O 1
ATOM 935 N N . THR A 1 121 ? 4.264 10.131 -7.906 1.00 94.06 121 THR A N 1
ATOM 936 C CA . THR A 1 121 ? 2.815 10.195 -8.167 1.00 94.06 121 THR A CA 1
ATOM 937 C C . THR A 1 121 ? 2.065 9.053 -7.474 1.00 94.06 121 THR A C 1
ATOM 939 O O . THR A 1 121 ? 1.081 9.305 -6.783 1.00 94.06 121 THR A O 1
ATOM 942 N N . LEU A 1 122 ? 2.525 7.805 -7.624 1.00 94.62 122 LEU A N 1
ATOM 943 C CA . LEU A 1 122 ? 1.867 6.626 -7.042 1.00 94.62 122 LEU A CA 1
ATOM 944 C C . LEU A 1 122 ? 1.924 6.649 -5.505 1.00 94.62 122 LEU A C 1
ATOM 946 O O . LEU A 1 122 ? 0.895 6.483 -4.854 1.00 94.62 122 LEU A O 1
ATOM 950 N N . LEU A 1 123 ? 3.085 6.966 -4.923 1.00 95.19 123 LEU A N 1
ATOM 951 C CA . LEU A 1 123 ? 3.246 7.122 -3.472 1.00 95.19 123 LEU A CA 1
ATOM 952 C C . LEU A 1 123 ? 2.441 8.305 -2.919 1.00 95.19 123 LEU A C 1
ATOM 954 O O . LEU A 1 123 ? 1.992 8.252 -1.777 1.00 95.19 123 LEU A O 1
ATOM 958 N N . SER A 1 124 ? 2.221 9.366 -3.707 1.00 96.38 124 SER A N 1
ATOM 959 C CA . SER A 1 124 ? 1.339 10.464 -3.294 1.00 96.38 124 SER A CA 1
ATOM 960 C C . SER A 1 124 ? -0.124 10.029 -3.205 1.00 96.38 124 SER A C 1
ATOM 962 O O . SER A 1 124 ? -0.816 10.493 -2.304 1.00 96.38 124 SER A O 1
ATOM 964 N N . VAL A 1 125 ? -0.596 9.148 -4.096 1.00 96.88 125 VAL A N 1
ATOM 965 C CA . VAL A 1 125 ? -1.955 8.579 -4.015 1.00 96.88 125 VAL A CA 1
ATOM 966 C C . VAL A 1 125 ? -2.087 7.693 -2.780 1.00 96.88 125 VAL A C 1
ATOM 968 O O . VAL A 1 125 ? -3.019 7.891 -2.006 1.00 96.88 125 VAL A O 1
ATOM 971 N N . LEU A 1 126 ? -1.135 6.777 -2.559 1.00 97.25 126 LEU A N 1
ATOM 972 C CA . LEU A 1 126 ? -1.124 5.893 -1.386 1.00 97.25 126 LEU A CA 1
ATOM 973 C C . LEU A 1 126 ? -1.129 6.694 -0.078 1.00 97.25 126 LEU A C 1
ATOM 975 O O . LEU A 1 126 ? -1.950 6.436 0.795 1.00 97.25 126 LEU A O 1
ATOM 979 N N . ARG A 1 127 ? -0.305 7.746 0.012 1.00 96.75 127 ARG A N 1
ATOM 980 C CA . ARG A 1 127 ? -0.294 8.667 1.156 1.00 96.75 127 ARG A CA 1
ATOM 981 C C . ARG A 1 127 ? -1.636 9.370 1.363 1.00 96.75 127 ARG A C 1
ATOM 983 O O . ARG A 1 127 ? -2.076 9.514 2.498 1.00 96.75 127 ARG A O 1
ATOM 990 N N . SER A 1 128 ? -2.270 9.850 0.291 1.00 96.62 128 SER A N 1
ATOM 991 C CA . SER A 1 128 ? -3.576 10.513 0.380 1.00 96.62 128 SER A CA 1
ATOM 992 C C . SER A 1 128 ? -4.696 9.555 0.786 1.00 96.62 128 SER A C 1
ATOM 994 O O . SER A 1 128 ? -5.586 9.976 1.519 1.00 96.62 128 SER A O 1
ATOM 996 N N . PHE A 1 129 ? -4.638 8.294 0.353 1.00 97.06 129 PHE A N 1
ATOM 997 C CA . PHE A 1 129 ? -5.552 7.240 0.789 1.00 97.06 129 PHE A CA 1
ATOM 998 C C . PHE A 1 129 ? -5.341 6.898 2.269 1.00 97.06 129 PHE A C 1
ATOM 1000 O O . PHE A 1 129 ? -6.273 7.033 3.057 1.00 97.06 129 PHE A O 1
ATOM 1007 N N . ALA A 1 130 ? -4.105 6.581 2.672 1.00 96.25 130 ALA A N 1
ATOM 1008 C CA . ALA A 1 130 ? -3.767 6.246 4.055 1.00 96.25 130 ALA A CA 1
ATOM 1009 C C . ALA A 1 130 ? -4.129 7.366 5.044 1.00 96.25 130 ALA A C 1
ATOM 1011 O O . ALA A 1 130 ? -4.617 7.097 6.133 1.00 96.25 130 ALA A O 1
ATOM 1012 N N . ALA A 1 131 ? -3.963 8.634 4.654 1.00 95.75 131 ALA A N 1
ATOM 1013 C CA . ALA A 1 131 ? -4.365 9.772 5.480 1.00 95.75 131 ALA A CA 1
ATOM 1014 C C . ALA A 1 131 ? -5.892 9.967 5.584 1.00 95.75 131 ALA A C 1
ATOM 1016 O O . ALA A 1 131 ? -6.355 10.561 6.556 1.00 95.75 131 ALA A O 1
ATOM 1017 N N . ALA A 1 132 ? -6.671 9.522 4.592 1.00 96.12 1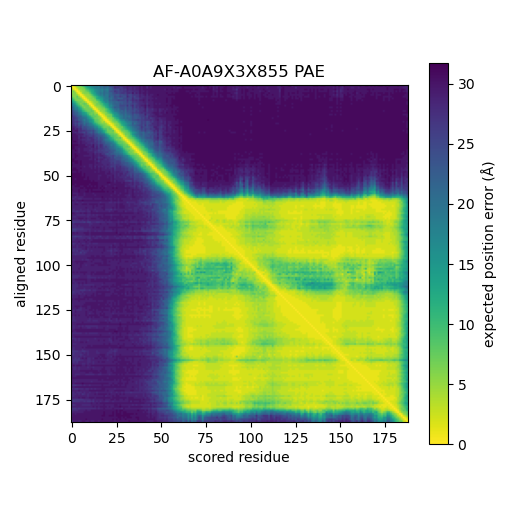32 ALA A N 1
ATOM 1018 C CA . ALA A 1 132 ? -8.127 9.678 4.568 1.00 96.12 132 ALA A CA 1
ATOM 1019 C C . ALA A 1 132 ? -8.863 8.512 5.242 1.00 96.12 132 ALA A C 1
ATOM 1021 O O . ALA A 1 132 ? -9.845 8.740 5.941 1.00 96.12 132 ALA A O 1
ATOM 1022 N N . GLU A 1 133 ? -8.366 7.287 5.064 1.00 95.56 133 GLU A N 1
ATOM 1023 C CA . GLU A 1 133 ? -8.943 6.062 5.628 1.00 95.56 133 GLU A CA 1
ATOM 1024 C C . GLU A 1 133 ? -8.163 5.557 6.863 1.00 95.56 133 GLU A C 1
ATOM 1026 O O . GLU A 1 133 ? -8.332 4.411 7.258 1.00 95.56 133 GLU A O 1
ATOM 1031 N N . SER A 1 134 ? -7.319 6.395 7.487 1.00 94.19 134 SER A N 1
ATOM 1032 C CA . SER A 1 134 ? -6.423 6.013 8.602 1.00 94.19 134 SER A CA 1
ATOM 1033 C C . SER A 1 134 ? -7.132 5.270 9.741 1.00 94.19 134 SER A C 1
ATOM 1035 O O . SER A 1 134 ? -6.638 4.248 10.202 1.00 94.19 134 SER A O 1
ATOM 1037 N N . GLU A 1 135 ? -8.316 5.735 10.154 1.00 94.31 135 GLU A N 1
ATOM 1038 C CA . GLU A 1 135 ? -9.117 5.092 11.210 1.00 94.31 135 GLU A CA 1
ATOM 1039 C C . GLU A 1 135 ? -9.575 3.678 10.808 1.00 94.31 135 GLU A C 1
ATOM 1041 O O . GLU A 1 135 ? -9.538 2.763 11.623 1.00 94.31 135 GLU A O 1
ATOM 1046 N N . ALA A 1 136 ? -9.945 3.478 9.540 1.00 94.62 136 ALA A N 1
ATOM 1047 C CA . ALA A 1 136 ? -10.380 2.181 9.025 1.00 94.62 136 ALA A CA 1
ATOM 1048 C C . ALA A 1 136 ? -9.201 1.234 8.740 1.00 94.62 136 ALA A C 1
ATOM 1050 O O . ALA A 1 136 ? -9.334 0.029 8.922 1.00 94.62 136 ALA A O 1
ATOM 1051 N N . LEU A 1 137 ? -8.039 1.768 8.346 1.00 95.25 137 LEU A N 1
ATOM 1052 C CA . LEU A 1 137 ? -6.797 0.996 8.255 1.00 95.25 137 LEU A CA 1
ATOM 1053 C C . LEU A 1 137 ? -6.350 0.521 9.645 1.00 95.25 137 LEU A C 1
ATOM 1055 O O . LEU A 1 137 ? -6.068 -0.657 9.809 1.00 95.25 137 LEU A O 1
ATOM 1059 N N . GLN A 1 138 ? -6.357 1.392 10.660 1.00 94.44 138 GLN A N 1
ATOM 1060 C CA . GLN A 1 138 ? -6.020 1.020 12.044 1.00 94.44 138 GLN A CA 1
ATOM 1061 C C . GLN A 1 138 ? -7.024 0.051 12.683 1.00 94.44 138 GLN A C 1
ATOM 1063 O O . GLN A 1 138 ? -6.655 -0.718 13.564 1.00 94.44 138 GLN A O 1
ATOM 1068 N N . ALA A 1 139 ? -8.285 0.051 12.242 1.00 93.56 139 ALA A N 1
ATOM 1069 C CA . ALA A 1 139 ? -9.272 -0.929 12.694 1.00 93.56 139 ALA A CA 1
ATOM 1070 C C . ALA A 1 139 ? -8.952 -2.371 12.250 1.00 93.56 139 ALA A C 1
ATOM 1072 O O . ALA A 1 139 ? -9.484 -3.302 12.844 1.00 93.56 139 ALA A O 1
ATOM 1073 N N . LEU A 1 140 ? -8.106 -2.542 11.226 1.00 92.44 140 LEU A N 1
ATOM 1074 C CA . LEU A 1 140 ? -7.668 -3.838 10.695 1.00 92.44 140 LEU A CA 1
ATOM 1075 C C . LEU A 1 140 ? -6.205 -4.150 11.030 1.00 92.44 140 LEU A C 1
ATOM 1077 O O . LEU A 1 140 ? -5.894 -5.261 11.421 1.00 92.44 140 LEU A O 1
ATOM 1081 N N . LEU A 1 141 ? -5.314 -3.167 10.880 1.00 93.12 141 LEU A N 1
ATOM 1082 C CA . LEU A 1 141 ? -3.876 -3.313 11.137 1.00 93.12 141 LEU A CA 1
ATOM 1083 C C . LEU A 1 141 ? -3.523 -3.268 12.630 1.00 93.12 141 LEU A C 1
ATOM 1085 O O . LEU A 1 141 ? -2.427 -3.654 13.010 1.00 93.12 141 LEU A O 1
ATOM 1089 N N . GLY A 1 142 ? -4.419 -2.736 13.464 1.00 91.81 142 GLY A N 1
ATOM 1090 C CA . GLY A 1 142 ? -4.138 -2.380 14.851 1.00 91.81 142 GLY A CA 1
ATOM 1091 C C . GLY A 1 142 ? -3.819 -0.886 15.046 1.00 91.81 142 GLY A C 1
ATOM 1092 O O . GLY A 1 142 ? -3.617 -0.131 14.086 1.00 91.81 142 GLY A O 1
ATOM 1093 N N . PRO A 1 143 ? -3.816 -0.414 16.307 1.00 91.25 143 PRO A N 1
ATOM 1094 C CA . PRO A 1 143 ? -3.589 0.991 16.636 1.00 91.25 143 PRO A CA 1
ATOM 1095 C C . PRO A 1 143 ? -2.138 1.405 16.356 1.00 91.25 143 PRO A C 1
ATOM 1097 O O . PRO A 1 143 ? -1.208 0.818 16.902 1.00 91.25 143 PRO A O 1
ATOM 1100 N N . THR A 1 144 ? -1.937 2.466 15.569 1.00 92.25 144 THR A N 1
ATOM 1101 C CA . THR A 1 144 ? -0.594 2.991 15.265 1.00 92.25 144 THR A CA 1
ATOM 1102 C C . THR A 1 144 ? -0.580 4.501 15.014 1.00 92.25 144 THR A C 1
ATOM 1104 O O . THR A 1 144 ? -1.551 5.087 14.533 1.00 92.25 144 THR A O 1
ATOM 1107 N N . ASP A 1 145 ? 0.560 5.136 15.294 1.00 89.88 145 ASP A N 1
ATOM 1108 C CA . ASP A 1 145 ? 0.851 6.512 14.888 1.00 89.88 145 ASP A CA 1
ATOM 1109 C C . ASP A 1 145 ? 1.231 6.626 13.393 1.00 89.88 145 ASP A C 1
ATOM 1111 O O . ASP A 1 145 ? 1.078 7.702 12.802 1.00 89.88 145 ASP A O 1
ATOM 1115 N N . GLN A 1 146 ? 1.733 5.551 12.763 1.00 93.31 146 GLN A N 1
ATOM 1116 C CA . GLN A 1 146 ? 2.288 5.576 11.402 1.00 93.31 146 GLN A CA 1
ATOM 1117 C C . GLN A 1 146 ? 1.949 4.319 10.584 1.00 93.31 146 GLN A C 1
ATOM 1119 O O . GLN A 1 146 ? 2.234 3.192 10.975 1.00 93.31 146 GLN A O 1
ATOM 1124 N N . ILE A 1 147 ? 1.394 4.537 9.387 1.00 95.31 147 ILE A N 1
ATOM 1125 C CA . ILE A 1 147 ? 1.073 3.486 8.411 1.00 95.31 147 ILE A CA 1
ATOM 1126 C C . ILE A 1 147 ? 2.125 3.509 7.296 1.00 95.31 147 ILE A C 1
ATOM 1128 O O . ILE A 1 147 ? 2.216 4.486 6.542 1.00 95.31 147 ILE A O 1
ATOM 1132 N N . GLY A 1 148 ? 2.880 2.419 7.168 1.00 94.50 148 GLY A N 1
ATOM 1133 C CA . GLY A 1 148 ? 3.741 2.135 6.026 1.00 94.50 148 GLY A CA 1
ATOM 1134 C C . GLY A 1 148 ? 2.919 1.710 4.806 1.00 94.50 148 GLY A C 1
ATOM 1135 O O . GLY A 1 148 ? 1.878 1.066 4.929 1.00 94.50 148 GLY A O 1
ATOM 1136 N N . PHE A 1 149 ? 3.361 2.086 3.605 1.00 95.38 149 PHE A N 1
ATOM 1137 C CA . PHE A 1 149 ? 2.669 1.733 2.361 1.00 95.38 149 PHE A CA 1
ATOM 1138 C C . PHE A 1 149 ? 3.600 1.684 1.151 1.00 95.38 149 PHE A C 1
ATOM 1140 O O . PHE A 1 149 ? 4.577 2.435 1.052 1.00 95.38 149 PHE A O 1
ATOM 1147 N N . GLY A 1 150 ? 3.233 0.867 0.166 1.00 93.50 150 GLY A N 1
ATOM 1148 C CA . GLY A 1 150 ? 4.004 0.711 -1.061 1.00 93.50 150 GLY A CA 1
ATOM 1149 C C . GLY A 1 150 ? 3.229 0.085 -2.213 1.00 93.50 150 GLY A C 1
ATOM 1150 O O . GLY A 1 150 ? 2.010 -0.076 -2.177 1.00 93.50 150 GLY A O 1
ATOM 1151 N N . TYR A 1 151 ? 3.958 -0.191 -3.292 1.00 93.31 151 TYR A N 1
ATOM 1152 C CA . TYR A 1 151 ? 3.454 -0.810 -4.515 1.00 93.31 151 TYR A CA 1
ATOM 1153 C C . TYR A 1 151 ? 4.598 -1.512 -5.247 1.00 93.31 151 TYR A C 1
ATOM 1155 O O . TYR A 1 151 ? 5.753 -1.113 -5.082 1.00 93.31 151 TYR A O 1
ATOM 1163 N N . HIS A 1 152 ? 4.269 -2.469 -6.119 1.00 90.62 152 HIS A N 1
ATOM 1164 C CA . HIS A 1 152 ? 5.252 -3.105 -7.004 1.00 90.62 152 HIS A CA 1
ATOM 1165 C C . HIS A 1 152 ? 4.936 -2.899 -8.491 1.00 90.62 152 HIS A C 1
ATOM 1167 O O . HIS A 1 152 ? 3.780 -2.919 -8.925 1.00 90.62 152 HIS A O 1
ATOM 1173 N N . GLU A 1 153 ? 5.975 -2.695 -9.307 1.00 87.19 153 GLU A N 1
ATOM 1174 C CA . GLU A 1 153 ? 5.862 -2.560 -10.768 1.00 87.19 153 GLU A CA 1
ATOM 1175 C C . GLU A 1 153 ? 6.031 -3.895 -11.514 1.00 87.19 153 GLU A C 1
ATOM 1177 O O . GLU A 1 153 ? 5.559 -4.019 -12.650 1.00 87.19 153 GLU A O 1
ATOM 1182 N N . ASN A 1 154 ? 6.723 -4.873 -10.923 1.00 85.19 154 ASN A N 1
ATOM 1183 C CA . ASN A 1 154 ? 7.204 -6.077 -11.607 1.00 85.19 154 ASN A CA 1
ATOM 1184 C C . ASN A 1 154 ? 6.709 -7.394 -10.989 1.00 85.19 154 ASN A C 1
ATOM 1186 O O . ASN A 1 154 ? 6.573 -8.361 -11.737 1.00 85.19 154 ASN A O 1
ATOM 1190 N N . ALA A 1 155 ? 6.431 -7.436 -9.683 1.00 87.81 155 ALA A N 1
ATOM 1191 C CA . ALA A 1 155 ? 5.785 -8.583 -9.041 1.00 87.81 155 ALA A CA 1
ATOM 1192 C C . ALA A 1 155 ? 4.310 -8.700 -9.477 1.00 87.81 155 ALA A C 1
ATOM 1194 O O . ALA A 1 155 ? 3.672 -7.688 -9.802 1.00 87.81 155 ALA A O 1
ATOM 1195 N N . SER A 1 156 ? 3.772 -9.923 -9.515 1.00 92.12 156 SER A N 1
ATOM 1196 C CA . SER A 1 156 ? 2.324 -10.126 -9.628 1.00 92.12 156 SER A CA 1
ATOM 1197 C C . SER A 1 156 ? 1.632 -9.894 -8.280 1.00 92.12 156 SER A C 1
ATOM 1199 O O . SER A 1 156 ? 2.285 -9.657 -7.266 1.00 92.12 156 SER A O 1
ATOM 1201 N N . PHE A 1 157 ? 0.299 -9.910 -8.274 1.00 93.62 157 PHE A N 1
ATOM 1202 C CA . PHE A 1 157 ? -0.472 -9.783 -7.039 1.00 93.62 157 PHE A CA 1
ATOM 1203 C C . PHE A 1 157 ? -0.232 -10.987 -6.119 1.00 93.62 157 PHE A C 1
ATOM 1205 O O . PHE A 1 157 ? 0.132 -10.812 -4.962 1.00 93.62 157 PHE A O 1
ATOM 1212 N N . ASP A 1 158 ? -0.342 -12.191 -6.675 1.00 94.44 158 ASP A N 1
ATOM 1213 C CA . ASP A 1 158 ? -0.150 -13.461 -5.977 1.00 94.44 158 ASP A CA 1
ATOM 1214 C C . ASP A 1 158 ? 1.289 -13.617 -5.439 1.00 94.44 158 ASP A C 1
ATOM 1216 O O . ASP A 1 158 ? 1.471 -14.095 -4.326 1.00 94.44 158 ASP A O 1
ATOM 1220 N N . ASP A 1 159 ? 2.307 -13.140 -6.175 1.00 93.81 159 ASP A N 1
ATOM 1221 C CA . ASP A 1 159 ? 3.706 -13.107 -5.699 1.00 93.81 159 ASP A CA 1
ATOM 1222 C C . ASP A 1 159 ? 3.883 -12.223 -4.447 1.00 93.81 159 ASP A C 1
ATOM 1224 O O . ASP A 1 159 ? 4.683 -12.537 -3.564 1.00 93.81 159 ASP A O 1
ATOM 1228 N N . VAL A 1 160 ? 3.169 -11.090 -4.389 1.00 93.81 160 VAL A N 1
ATOM 1229 C CA . VAL A 1 160 ? 3.230 -10.150 -3.257 1.00 93.81 160 VAL A CA 1
ATOM 1230 C C . VAL A 1 160 ? 2.519 -10.726 -2.039 1.00 93.81 160 VAL A C 1
ATOM 1232 O O . VAL A 1 160 ? 3.074 -10.655 -0.950 1.00 93.81 160 VAL A O 1
ATOM 1235 N N . VAL A 1 161 ? 1.341 -11.330 -2.228 1.00 94.88 161 VAL A N 1
ATOM 1236 C CA . VAL A 1 161 ? 0.604 -12.034 -1.164 1.00 94.88 161 VAL A CA 1
ATOM 1237 C C . VAL A 1 161 ? 1.468 -13.149 -0.575 1.00 94.88 161 VAL A C 1
ATOM 1239 O O . VAL A 1 161 ? 1.797 -13.089 0.604 1.00 94.88 161 VAL A O 1
ATOM 1242 N N . ALA A 1 162 ? 1.946 -14.077 -1.411 1.00 93.88 162 ALA A N 1
ATOM 1243 C CA . ALA A 1 162 ? 2.765 -15.203 -0.964 1.00 93.88 162 ALA A CA 1
ATOM 1244 C C . ALA A 1 162 ? 4.070 -14.764 -0.280 1.00 93.88 162 ALA A C 1
ATOM 1246 O O . ALA A 1 162 ? 4.545 -15.429 0.631 1.00 93.88 162 ALA A O 1
ATOM 1247 N N . SER A 1 163 ? 4.650 -13.629 -0.687 1.00 93.19 163 SER A N 1
ATOM 1248 C CA . SER A 1 163 ? 5.824 -13.065 -0.011 1.00 93.19 163 SER A CA 1
ATOM 1249 C C . SER A 1 163 ? 5.519 -12.539 1.389 1.00 93.19 163 SER A C 1
ATOM 1251 O O . SER A 1 163 ? 6.373 -12.684 2.254 1.00 93.19 163 SER A O 1
ATOM 1253 N N . PHE A 1 164 ? 4.354 -11.921 1.608 1.00 94.44 164 PHE A N 1
ATOM 1254 C CA . PHE A 1 164 ? 3.940 -11.465 2.937 1.00 94.44 164 PHE A CA 1
ATOM 1255 C C . PHE A 1 164 ? 3.579 -12.648 3.846 1.00 94.44 164 PHE A C 1
ATOM 1257 O O . PHE A 1 164 ? 3.994 -12.667 5.000 1.00 94.44 164 PHE A O 1
ATOM 1264 N N . GLU A 1 165 ? 2.910 -13.673 3.310 1.00 94.44 165 GLU A N 1
ATOM 1265 C CA . GLU A 1 165 ? 2.672 -14.939 4.020 1.00 94.44 165 GLU A CA 1
ATOM 1266 C C . GLU A 1 165 ? 4.007 -15.627 4.396 1.00 94.44 165 GLU A C 1
ATOM 1268 O O . GLU A 1 165 ? 4.184 -16.059 5.534 1.00 94.44 165 GLU A O 1
ATOM 1273 N N . ASP A 1 166 ? 4.990 -15.656 3.482 1.00 93.19 166 ASP A N 1
ATOM 1274 C CA . ASP A 1 166 ? 6.361 -16.143 3.734 1.00 93.19 166 ASP A CA 1
ATOM 1275 C C . ASP A 1 166 ? 7.167 -15.249 4.709 1.00 93.19 166 ASP A C 1
ATOM 1277 O O . ASP A 1 166 ? 8.168 -15.713 5.261 1.00 93.19 166 ASP A O 1
ATOM 1281 N N . ASP A 1 167 ? 6.794 -13.973 4.884 1.00 90.94 167 ASP A N 1
ATOM 1282 C CA . ASP A 1 167 ? 7.340 -13.049 5.899 1.00 90.94 167 ASP A CA 1
ATOM 1283 C C . ASP A 1 167 ? 6.652 -13.228 7.272 1.00 90.94 167 ASP A C 1
ATOM 1285 O O . ASP A 1 167 ? 7.114 -12.669 8.265 1.00 90.94 167 ASP A O 1
ATOM 1289 N N . GLY A 1 168 ? 5.5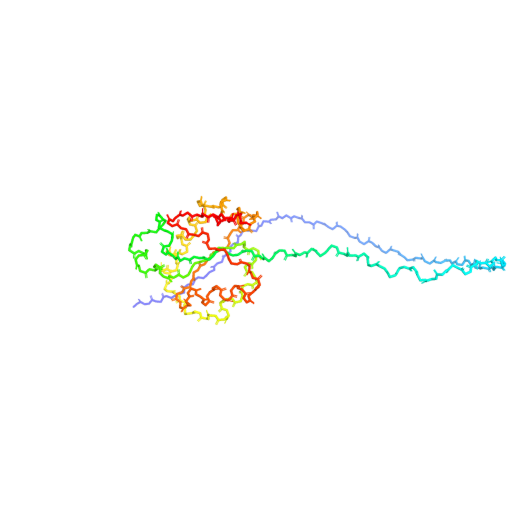83 -14.031 7.351 1.00 91.88 168 GLY A N 1
ATOM 1290 C CA . GLY A 1 168 ? 4.823 -14.285 8.579 1.00 91.88 168 GLY A CA 1
ATOM 1291 C C . GLY A 1 168 ? 3.690 -13.292 8.856 1.00 91.88 168 GLY A C 1
ATOM 1292 O O . GLY A 1 168 ? 3.219 -13.237 9.988 1.00 91.88 168 GLY A O 1
ATOM 1293 N N . PHE A 1 169 ? 3.250 -12.520 7.858 1.00 94.06 169 PHE A N 1
ATOM 1294 C CA . PHE A 1 169 ? 2.111 -11.605 7.986 1.00 94.06 169 PHE A CA 1
ATOM 1295 C C . PHE A 1 169 ? 0.773 -12.305 7.717 1.00 94.06 169 PHE A C 1
ATOM 1297 O O . PHE A 1 169 ? 0.668 -13.160 6.835 1.00 94.06 169 PHE A O 1
ATOM 1304 N N . GLU A 1 170 ? -0.283 -11.848 8.391 1.00 94.56 170 GLU A N 1
ATOM 1305 C CA . GLU A 1 170 ? -1.662 -12.135 7.989 1.00 94.56 170 GLU A CA 1
ATOM 1306 C C . GLU A 1 170 ? -2.088 -11.179 6.861 1.00 94.56 170 GLU A C 1
ATOM 1308 O O . GLU A 1 170 ? -1.971 -9.959 6.992 1.00 94.56 170 GLU A O 1
ATOM 1313 N N . VAL A 1 171 ? -2.580 -11.707 5.735 1.00 94.69 171 VAL A N 1
ATOM 1314 C CA . VAL A 1 171 ? -2.944 -10.892 4.562 1.00 94.69 171 VAL A CA 1
ATOM 1315 C C . VAL A 1 171 ? -4.454 -10.653 4.495 1.00 94.69 171 VAL A C 1
ATOM 1317 O O . VAL A 1 171 ? -5.218 -11.572 4.211 1.00 94.69 171 VAL A O 1
ATOM 1320 N N . ALA A 1 172 ? -4.875 -9.396 4.662 1.00 94.81 172 ALA A N 1
ATOM 1321 C CA . ALA A 1 172 ? -6.275 -8.969 4.583 1.00 94.81 172 ALA A CA 1
ATOM 1322 C C . ALA A 1 172 ? -6.616 -8.317 3.226 1.00 94.81 172 ALA A C 1
ATOM 1324 O O . ALA A 1 172 ? -5.891 -7.434 2.746 1.00 94.81 172 ALA A O 1
ATOM 1325 N N . PHE A 1 173 ? -7.761 -8.666 2.622 1.00 94.56 173 PHE A N 1
ATOM 1326 C CA . PHE A 1 173 ? -8.166 -8.188 1.287 1.00 94.56 173 PHE A CA 1
ATOM 1327 C C . PHE A 1 173 ? -9.205 -7.053 1.328 1.00 94.56 173 PHE A C 1
ATOM 1329 O O . PHE A 1 173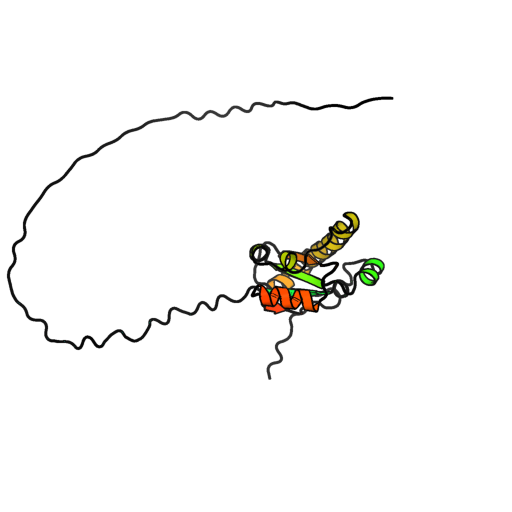 ? -10.153 -6.993 0.545 1.00 94.56 173 PHE A O 1
ATOM 1336 N N . ALA A 1 174 ? -8.981 -6.084 2.214 1.00 92.81 174 ALA A N 1
ATOM 1337 C CA . ALA A 1 174 ? -9.964 -5.074 2.606 1.00 92.81 174 ALA A CA 1
ATOM 1338 C C . ALA A 1 174 ? -10.120 -3.843 1.675 1.00 92.81 174 ALA A C 1
ATOM 1340 O O . ALA A 1 174 ? -10.670 -2.828 2.102 1.00 92.81 174 ALA A O 1
ATOM 1341 N N . LEU A 1 175 ? -9.619 -3.845 0.430 1.00 93.06 175 LEU A N 1
ATOM 1342 C CA . LEU A 1 175 ? -9.642 -2.652 -0.445 1.00 93.06 175 LEU A CA 1
ATOM 1343 C C . LEU A 1 175 ? -10.697 -2.741 -1.558 1.00 93.06 175 LEU A C 1
ATOM 1345 O O . LEU A 1 175 ? -10.595 -3.574 -2.455 1.00 93.06 175 LEU A O 1
ATOM 1349 N N . TYR A 1 176 ? -11.664 -1.813 -1.565 1.00 91.56 176 TYR A N 1
ATOM 1350 C CA . TYR A 1 176 ? -12.714 -1.756 -2.590 1.00 91.56 176 TYR A CA 1
ATOM 1351 C C . TYR A 1 176 ? -13.126 -0.323 -2.966 1.00 91.56 176 TYR A C 1
ATOM 1353 O O . TYR A 1 176 ? -13.528 0.464 -2.116 1.00 91.56 176 TYR A O 1
ATOM 1361 N N . GLU A 1 177 ? -13.054 0.020 -4.258 1.00 90.75 177 GLU A N 1
ATOM 1362 C CA . GLU A 1 177 ? -13.527 1.288 -4.864 1.00 90.75 177 GLU A CA 1
ATOM 1363 C C . GLU A 1 177 ? -13.242 2.593 -4.076 1.00 90.75 177 GLU A C 1
ATOM 1365 O O . GLU A 1 177 ? -14.050 3.524 -4.057 1.00 90.75 177 GLU A O 1
ATOM 1370 N N . GLY A 1 178 ? -12.057 2.702 -3.476 1.00 90.81 178 GLY A N 1
ATOM 1371 C CA . GLY A 1 178 ? -11.611 3.865 -2.706 1.00 90.81 178 GLY A CA 1
ATOM 1372 C C . GLY A 1 178 ? -11.996 3.815 -1.230 1.00 90.81 178 GLY A C 1
ATOM 1373 O O . GLY A 1 178 ? -12.037 4.858 -0.579 1.00 90.81 178 GLY A O 1
ATOM 1374 N N . LYS A 1 179 ? -12.303 2.631 -0.701 1.00 93.56 179 LYS A N 1
ATOM 1375 C CA . LYS A 1 179 ? -12.648 2.396 0.700 1.00 93.56 179 LYS A CA 1
ATOM 1376 C C . LYS A 1 179 ? -11.868 1.221 1.269 1.00 93.56 179 LYS A C 1
ATOM 1378 O O . LYS A 1 179 ? -11.541 0.279 0.548 1.00 93.56 179 LYS A O 1
ATOM 1383 N N . VAL A 1 180 ? -11.623 1.299 2.573 1.00 92.75 180 VAL A N 1
ATOM 1384 C CA . VAL A 1 180 ? -11.326 0.127 3.393 1.00 92.75 180 VAL A CA 1
ATOM 1385 C C . VAL A 1 180 ? -12.667 -0.473 3.806 1.00 92.75 180 VAL A C 1
ATOM 1387 O O . VAL A 1 180 ? -13.506 0.224 4.380 1.00 92.75 180 VAL A O 1
ATOM 1390 N N . VAL A 1 181 ? -12.886 -1.733 3.457 1.00 90.38 181 VAL A N 1
ATOM 1391 C CA . VAL A 1 181 ? -14.070 -2.514 3.806 1.00 90.38 181 VAL A CA 1
ATOM 1392 C C . VAL A 1 181 ? -13.551 -3.723 4.578 1.00 90.38 181 VAL A C 1
ATOM 1394 O O . VAL A 1 181 ? -12.871 -4.539 3.959 1.00 90.38 181 VAL A O 1
ATOM 1397 N N . PRO A 1 182 ? -13.787 -3.828 5.899 1.00 75.62 182 PRO A N 1
ATOM 1398 C CA . PRO A 1 182 ? -13.434 -5.043 6.622 1.00 75.62 182 PRO A CA 1
ATOM 1399 C C . PRO A 1 182 ? -14.180 -6.219 5.990 1.00 75.62 182 PRO A C 1
ATOM 1401 O O . PRO A 1 182 ? -15.335 -6.064 5.581 1.00 75.62 182 PRO A O 1
ATOM 1404 N N . GLU A 1 183 ? -13.527 -7.373 5.892 1.00 65.94 183 GLU A N 1
ATOM 1405 C CA . GLU A 1 183 ? -14.235 -8.601 5.545 1.00 65.94 183 GLU A CA 1
ATOM 1406 C C . GLU A 1 183 ? -15.220 -8.874 6.691 1.00 65.94 183 GLU A C 1
ATOM 1408 O O . GLU A 1 183 ? -14.828 -8.949 7.854 1.00 65.94 183 GLU A O 1
ATOM 1413 N N . GLU A 1 184 ? -16.521 -8.895 6.382 1.00 57.12 184 GLU A N 1
ATOM 1414 C CA . GLU A 1 184 ? -17.524 -9.330 7.352 1.00 57.12 184 GLU A CA 1
ATOM 1415 C C . GLU A 1 184 ? -17.255 -10.819 7.594 1.00 57.12 184 GLU A C 1
ATOM 1417 O O . GLU A 1 184 ? -17.364 -11.612 6.660 1.00 57.12 184 GLU A O 1
ATOM 1422 N N . GLU A 1 185 ? -16.866 -11.193 8.816 1.00 54.09 185 GLU A N 1
ATOM 1423 C CA . GLU A 1 185 ? -16.820 -12.600 9.213 1.00 54.09 185 GLU A CA 1
ATOM 1424 C C . GLU A 1 185 ? -18.232 -13.181 9.034 1.00 54.09 185 GLU A C 1
ATOM 1426 O O . GLU A 1 185 ? -19.156 -12.844 9.779 1.00 54.09 185 GLU A O 1
ATOM 1431 N N . ASP A 1 186 ? -18.418 -14.017 8.008 1.00 48.72 186 ASP A N 1
ATOM 1432 C CA . ASP A 1 186 ? -19.633 -14.810 7.829 1.00 48.72 186 ASP A CA 1
ATOM 1433 C C . ASP A 1 186 ? -19.720 -15.813 9.004 1.00 48.72 186 ASP A C 1
ATOM 1435 O O . ASP A 1 186 ? -19.128 -16.892 8.968 1.00 48.72 186 ASP A O 1
ATOM 1439 N N . ASP A 1 187 ? -20.447 -15.430 10.062 1.00 49.44 187 ASP A N 1
ATOM 1440 C CA . ASP A 1 187 ? -20.900 -16.290 11.170 1.00 49.44 187 ASP A CA 1
ATOM 1441 C C . ASP A 1 187 ? -21.721 -17.491 10.608 1.00 49.44 187 ASP A C 1
ATOM 1443 O O . ASP A 1 187 ? -22.952 -17.412 10.482 1.00 49.44 187 ASP A O 1
ATOM 1447 N N . GLU A 1 188 ? -21.053 -18.604 10.256 1.00 41.72 188 GLU A N 1
ATOM 1448 C CA . GLU A 1 188 ? -21.656 -19.911 9.878 1.00 41.72 188 GLU A CA 1
ATOM 1449 C C . GLU A 1 188 ? -21.848 -20.888 11.064 1.00 41.72 188 GLU A C 1
ATOM 1451 O O . GLU A 1 188 ? -20.859 -21.232 11.753 1.00 41.72 188 GLU A O 1
#

Secondary structure (DSSP, 8-state):
-----------------------------------------PPP---S----S---------PPPEEEEEEGGG-BTTB-HHHHHHHTT-EEEEEEGGGGGG--HHHHSPPPPPPHHHHHHHHHHHHHHHHHSHHHHHHHH-S-S-EEEEE-SSS-HHHHHHHHHHTT-EEE--EETTEE--------

Solvent-accessible surface area (backbone atoms only — not comparable to full-atom values): 12412 Å² total; per-residue (Å²): 136,83,86,84,90,84,85,88,80,90,86,85,89,80,91,77,92,81,85,86,83,83,90,85,88,88,88,86,84,88,81,89,84,86,84,84,82,89,85,93,77,85,77,76,93,69,81,82,89,66,86,90,69,76,83,75,67,77,79,74,73,72,70,53,55,37,33,41,46,40,38,45,46,25,42,38,89,64,48,57,71,70,54,32,72,74,40,28,81,27,27,29,42,41,32,45,44,84,57,57,84,58,62,53,47,61,73,79,54,71,71,77,87,65,61,64,74,57,48,57,50,54,53,48,32,52,51,55,44,51,71,71,43,41,72,57,48,29,73,69,50,44,89,71,98,48,77,34,73,55,69,45,94,80,61,53,49,68,59,52,52,53,35,39,50,75,52,53,33,41,82,40,76,32,54,48,74,53,40,74,46,79,80,77,81,79,8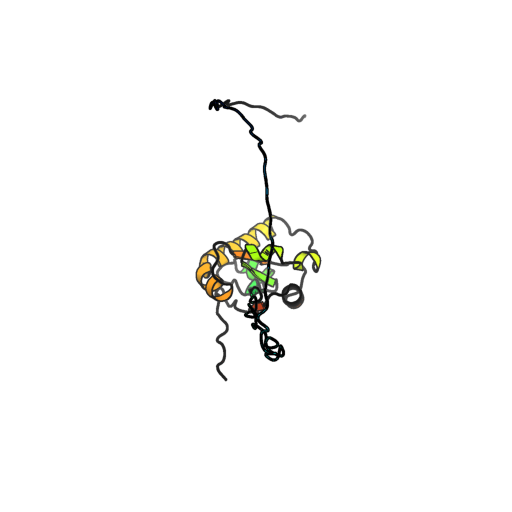9,125

Mean predicted aligned error: 16.81 Å

Organism: NCBI:txid2829994

Sequence (188 aa):
MDTSIGKTHATHDGDVERGPPESTMDKRRDPKAQRPAPEQAEPAPLDEEALEEGEEGEDDDELAPTVIVGRFGDLRGFADAALVKKYAERPVWFLIEDDADLVELFVRHPEKPAPRATAETLLSVLRSFAAAESEALQALLGPTDQIGFGYHENASFDDVVASFEDDGFEVAFALYEGKVVPEEEDDE

Foldseek 3Di:
DDDDDDDDDDDDDDDDDDDDDDDDDDDDDDDDDDDDDDDDDDDDDDDPPPPPDDPPPPPVVVDFQAKEKDFPLLQAPLDDPVLSVVGVQWIKMKAAPVCVVLQCLCVQPPDDDDDPVNQVRSVSSVVVLCVVAVVLSCVGRPDHPDMDMDIDDPDGSVSSVVRCVVSRHHYFHQGHNNHRHHDDPPPD

Radius of gyration: 31.13 Å; Cα contacts (8 Å, |Δi|>4): 190; chains: 1; bounding box: 59×70×88 Å

pLDDT: mean 75.44, std 21.95, range [34.91, 97.25]